Protein AF-0000000080328458 (afdb_homodimer)

Organism: NCBI:txid40318

Solvent-accessible surface area (backbone atoms only — not comparable to full-atom values): 14822 Å² total; per-residue (Å²): 139,82,80,76,76,74,73,81,78,68,68,60,61,65,57,54,71,67,54,74,74,65,55,49,47,61,60,32,66,51,54,52,65,63,56,46,46,48,28,18,49,35,30,28,50,40,51,49,49,17,38,33,41,17,56,70,67,32,45,36,57,12,14,22,42,51,31,51,62,38,49,46,52,46,49,41,53,49,33,32,72,75,67,28,47,69,52,25,31,35,21,27,52,18,22,32,36,14,21,53,7,36,33,52,18,26,51,42,29,33,60,30,30,74,78,42,57,62,67,58,16,49,48,53,13,49,50,48,20,51,51,43,24,50,50,46,48,51,49,52,55,51,48,56,53,48,56,60,58,61,74,102,140,82,80,76,76,74,71,79,78,68,68,59,62,66,54,52,70,65,54,72,70,65,54,50,46,61,60,32,67,50,54,52,66,64,57,46,46,49,28,19,49,36,30,29,48,40,50,49,48,16,37,33,40,17,56,70,66,32,45,36,57,12,14,22,43,49,31,52,62,37,50,47,51,47,49,41,51,49,33,32,73,74,66,27,46,70,53,27,31,34,21,28,52,18,22,32,36,13,22,53,6,36,32,51,19,26,51,42,29,33,63,29,31,76,77,41,56,63,68,57,16,51,47,52,13,49,52,45,20,50,51,43,23,50,51,46,49,52,49,53,55,50,48,56,53,49,57,60,57,61,75,103

InterPro domains:
  IPR021493 Protein of unknown function DUF3147 [PF11345] (36-138)

Structure (mmCIF, N/CA/C/O backbone):
data_AF-0000000080328458-model_v1
#
loop_
_entity.id
_entity.type
_entity.pdbx_description
1 polymer 'Uncharacterized protein'
#
loop_
_atom_site.group_PDB
_atom_site.id
_atom_site.type_symbol
_atom_site.label_atom_id
_atom_site.label_alt_id
_atom_site.label_comp_id
_atom_site.label_asym_id
_atom_site.label_entity_id
_atom_site.label_seq_id
_atom_site.pdbx_PDB_ins_code
_atom_site.Cartn_x
_atom_site.Cartn_y
_atom_site.Cartn_z
_atom_site.occupancy
_atom_site.B_iso_or_equiv
_atom_site.auth_seq_id
_atom_site.auth_comp_id
_atom_site.auth_asym_id
_atom_site.auth_atom_id
_atom_site.pdbx_PDB_model_num
ATOM 1 N N . MET A 1 1 ? -8.898 -48.719 -57.562 1 32.38 1 MET A N 1
ATOM 2 C CA . MET A 1 1 ? -9.539 -48.5 -56.281 1 32.38 1 MET A CA 1
ATOM 3 C C . MET A 1 1 ? -8.633 -47.656 -55.375 1 32.38 1 MET A C 1
ATOM 5 O O . MET A 1 1 ? -7.719 -48.188 -54.75 1 32.38 1 MET A O 1
ATOM 9 N N . SER A 1 2 ? -8.195 -46.438 -55.781 1 39.09 2 SER A N 1
ATOM 10 C CA . SER A 1 2 ? -7.211 -45.438 -55.344 1 39.09 2 SER A CA 1
ATOM 11 C C . SER A 1 2 ? -7.605 -44.781 -54.031 1 39.09 2 SER A C 1
ATOM 13 O O . SER A 1 2 ? -8.656 -44.125 -53.938 1 39.09 2 SER A O 1
ATOM 15 N N . ARG A 1 3 ? -7.176 -45.406 -52.906 1 39.91 3 ARG A N 1
ATOM 16 C CA . ARG A 1 3 ? -7.348 -44.969 -51.531 1 39.91 3 ARG A CA 1
ATOM 17 C C . ARG A 1 3 ? -6.789 -43.562 -51.344 1 39.91 3 ARG A C 1
ATOM 19 O O . ARG A 1 3 ? -5.594 -43.312 -51.531 1 39.91 3 ARG A O 1
ATOM 26 N N . THR A 1 4 ? -7.582 -42.469 -51.625 1 43.19 4 THR A N 1
ATOM 27 C CA . THR A 1 4 ? -7.301 -41.062 -51.406 1 43.19 4 THR A CA 1
ATOM 28 C C . THR A 1 4 ? -6.91 -40.812 -49.969 1 43.19 4 THR A C 1
ATOM 30 O O . THR A 1 4 ? -7.684 -41.094 -49.031 1 43.19 4 THR A O 1
ATOM 33 N N . ALA A 1 5 ? -5.59 -40.906 -49.656 1 50.72 5 ALA A N 1
ATOM 34 C CA . ALA A 1 5 ? -4.965 -40.594 -48.375 1 50.72 5 ALA A CA 1
ATOM 35 C C . ALA A 1 5 ? -5.395 -39.219 -47.906 1 50.72 5 ALA A C 1
ATOM 37 O O . ALA A 1 5 ? -5.262 -38.219 -48.625 1 50.72 5 ALA A O 1
ATOM 38 N N . LYS A 1 6 ? -6.449 -39.219 -47 1 50.28 6 LYS A N 1
ATOM 39 C CA . LYS A 1 6 ? -6.883 -38 -46.344 1 50.28 6 LYS A CA 1
ATOM 40 C C . LYS A 1 6 ? -5.707 -37.281 -45.719 1 50.28 6 LYS A C 1
ATOM 42 O O . LYS A 1 6 ? -4.891 -37.906 -45.031 1 50.28 6 LYS A O 1
ATOM 47 N N . PRO A 1 7 ? -5.277 -36.125 -46.25 1 46.56 7 PRO A N 1
ATOM 48 C CA . PRO A 1 7 ? -4.16 -35.375 -45.656 1 46.56 7 PRO A CA 1
ATOM 49 C C . PRO A 1 7 ? -4.309 -35.125 -44.156 1 46.56 7 PRO A C 1
ATOM 51 O O . PRO A 1 7 ? -5.43 -35.094 -43.656 1 46.56 7 PRO A O 1
ATOM 54 N N . PRO A 1 8 ? -3.293 -35.594 -43.312 1 45.59 8 PRO A N 1
ATOM 55 C CA . PRO A 1 8 ? -3.328 -35.375 -41.875 1 45.59 8 PRO A CA 1
ATOM 56 C C . PRO A 1 8 ? -3.713 -33.938 -41.531 1 45.59 8 PRO A C 1
ATOM 58 O O . PRO A 1 8 ? -3.277 -32.969 -42.188 1 45.59 8 PRO A O 1
ATOM 61 N N . GLY A 1 9 ? -5.059 -33.719 -41.281 1 40 9 GLY A N 1
ATOM 62 C CA . GLY A 1 9 ? -5.539 -32.438 -40.81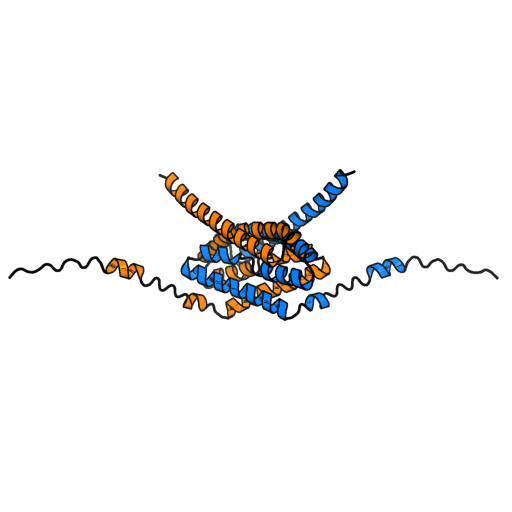2 1 40 9 GLY A CA 1
ATOM 63 C C . GLY A 1 9 ? -4.711 -31.875 -39.688 1 40 9 GLY A C 1
ATOM 64 O O . GLY A 1 9 ? -4.812 -32.344 -38.531 1 40 9 GLY A O 1
ATOM 65 N N . GLU A 1 10 ? -3.393 -31.547 -39.906 1 43.53 10 GLU A N 1
ATOM 66 C CA . GLU A 1 10 ? -2.447 -30.906 -39 1 43.53 10 GLU A CA 1
ATOM 67 C C . GLU A 1 10 ? -3.104 -29.75 -38.25 1 43.53 10 GLU A C 1
ATOM 69 O O . GLU A 1 10 ? -2.531 -29.203 -37.312 1 43.53 10 GLU A O 1
ATOM 74 N N . GLY A 1 11 ? -3.988 -29.094 -39 1 43.44 11 GLY A N 1
ATOM 75 C CA . GLY A 1 11 ? -4.113 -27.719 -38.5 1 43.44 11 GLY A CA 1
ATOM 76 C C . GLY A 1 11 ? -4.758 -27.609 -37.156 1 43.44 11 GLY A C 1
ATOM 77 O O . GLY A 1 11 ? -4.945 -26.516 -36.625 1 43.44 11 GLY A O 1
ATOM 78 N N . GLY A 1 12 ? -5.676 -28.578 -36.844 1 43.19 12 GLY A N 1
ATOM 79 C CA . GLY A 1 12 ? -6.637 -28.25 -35.812 1 43.19 12 GLY A CA 1
ATOM 80 C C . GLY A 1 12 ? -6.043 -28.266 -34.406 1 43.19 12 GLY A C 1
ATOM 81 O O . GLY A 1 12 ? -6.738 -28 -33.438 1 43.19 12 GLY A O 1
ATOM 82 N N . GLU A 1 13 ? -4.953 -29.062 -34.25 1 46.88 13 GLU A N 1
ATOM 83 C CA . GLU A 1 13 ? -4.5 -29.219 -32.875 1 46.88 13 GLU A CA 1
ATOM 84 C C . GLU A 1 13 ? -3.939 -27.906 -32.344 1 46.88 13 GLU A C 1
ATOM 86 O O . GLU A 1 13 ? -3.928 -27.703 -31.125 1 46.88 13 GLU A O 1
ATOM 91 N N . GLY A 1 14 ? -3.275 -27.156 -33.219 1 47.59 14 GLY A N 1
ATOM 92 C CA . GLY A 1 14 ? -2.682 -25.938 -32.688 1 47.59 14 GLY A CA 1
ATOM 93 C C . GLY A 1 14 ? -3.709 -24.953 -32.156 1 47.59 14 GLY A C 1
ATOM 94 O O . GLY A 1 14 ? -3.365 -24 -31.469 1 47.59 14 GLY A O 1
ATOM 95 N N . ALA A 1 15 ? -4.801 -24.766 -32.875 1 47.19 15 ALA A N 1
ATOM 96 C CA . ALA A 1 15 ? -5.891 -23.859 -32.531 1 47.19 15 ALA A CA 1
ATOM 97 C C . ALA A 1 15 ? -6.594 -24.344 -31.25 1 47.19 15 ALA A C 1
ATOM 99 O O . ALA A 1 15 ? -7.086 -23.531 -30.469 1 47.19 15 ALA A O 1
ATOM 100 N N . GLU A 1 16 ? -6.715 -25.625 -31.047 1 43.94 16 GLU A N 1
ATOM 101 C CA . GLU A 1 16 ? -7.352 -26.156 -29.828 1 43.94 16 GLU A CA 1
ATOM 102 C C . GLU A 1 16 ? -6.562 -25.781 -28.578 1 43.94 16 GLU A C 1
ATOM 104 O O . GLU A 1 16 ? -7.133 -25.609 -27.5 1 43.94 16 GLU A O 1
ATOM 109 N N . ASP A 1 17 ? -5.219 -25.938 -28.719 1 43.47 17 ASP A N 1
ATOM 110 C CA . ASP A 1 17 ? -4.484 -25.578 -27.516 1 43.47 17 ASP A CA 1
ATOM 111 C C . ASP A 1 17 ? -4.559 -24.078 -27.234 1 43.47 17 ASP A C 1
ATOM 113 O O . ASP A 1 17 ? -4.055 -23.609 -26.219 1 43.47 17 ASP A O 1
ATOM 117 N N . ALA A 1 18 ? -4.609 -23.312 -28.203 1 45.94 18 ALA A N 1
ATOM 118 C CA . ALA A 1 18 ? -4.879 -21.891 -28.031 1 45.94 18 ALA A CA 1
ATOM 119 C C . ALA A 1 18 ? -6.215 -21.656 -27.328 1 45.94 18 ALA A C 1
ATOM 121 O O . ALA A 1 18 ? -6.535 -20.531 -26.938 1 45.94 18 ALA A O 1
ATOM 122 N N . ASP A 1 19 ? -7.336 -22.422 -27.531 1 41.78 19 ASP A N 1
ATOM 123 C CA . ASP A 1 19 ? -8.672 -22.234 -26.969 1 41.78 19 ASP A CA 1
ATOM 124 C C . ASP A 1 19 ? -8.617 -22.047 -25.453 1 41.78 19 ASP A C 1
ATOM 126 O O . ASP A 1 19 ? -9.188 -21.094 -24.922 1 41.78 19 ASP A O 1
ATOM 130 N N . ARG A 1 20 ? -8.734 -23.203 -24.453 1 39.66 20 ARG A N 1
ATOM 131 C CA . ARG A 1 20 ? -9.375 -23.188 -23.141 1 39.66 20 ARG A CA 1
ATOM 132 C C . ARG A 1 20 ? -8.5 -22.5 -22.109 1 39.66 20 ARG A C 1
ATOM 134 O O . ARG A 1 20 ? -7.965 -23.141 -21.203 1 39.66 20 ARG A O 1
ATOM 141 N N . VAL A 1 21 ? -7.477 -22.062 -22.375 1 43.25 21 VAL A N 1
ATOM 142 C CA . VAL A 1 21 ? -7.145 -21.094 -21.328 1 43.25 21 VAL A CA 1
ATOM 143 C C . VAL A 1 21 ? -8.383 -20.266 -20.969 1 43.25 21 VAL A C 1
ATOM 145 O O . VAL A 1 21 ? -8.648 -19.25 -21.594 1 43.25 21 VAL A O 1
ATOM 148 N N . ARG A 1 22 ? -9.609 -20.781 -21 1 43.53 22 ARG A N 1
ATOM 149 C CA . ARG A 1 22 ? -10.766 -20.219 -20.312 1 43.53 22 ARG A CA 1
ATOM 150 C C . ARG A 1 22 ? -10.344 -19.547 -19.016 1 43.53 22 ARG A C 1
ATOM 152 O O . ARG A 1 22 ? -10.133 -20.219 -18 1 43.53 22 ARG A O 1
ATOM 159 N N . VAL A 1 23 ? -9.43 -18.672 -19.062 1 49.12 23 VAL A N 1
ATOM 160 C CA . VAL A 1 23 ? -9.203 -17.75 -17.953 1 49.12 23 VAL A CA 1
ATOM 161 C C . VAL A 1 23 ? -10.523 -17.438 -17.266 1 49.12 23 VAL A C 1
ATOM 163 O O . VAL A 1 23 ? -11.383 -16.75 -17.828 1 49.12 23 VAL A O 1
ATOM 166 N N . ASP A 1 24 ? -11.062 -18.375 -16.547 1 49.44 24 ASP A N 1
ATOM 167 C CA . ASP A 1 24 ? -12.312 -18.172 -15.836 1 49.44 24 ASP A CA 1
ATOM 168 C C . ASP A 1 24 ? -12.266 -16.891 -14.992 1 49.44 24 ASP A C 1
ATOM 170 O O . ASP A 1 24 ? -12.031 -16.953 -13.781 1 49.44 24 ASP A O 1
ATOM 174 N N . TRP A 1 25 ? -11.906 -15.734 -15.656 1 54.88 25 TRP A N 1
ATOM 175 C CA . TRP A 1 25 ? -12.047 -14.461 -14.969 1 54.88 25 TRP A CA 1
ATOM 176 C C . TRP A 1 25 ? -13.289 -14.453 -14.078 1 54.88 25 TRP A C 1
ATOM 178 O O . TRP A 1 25 ? -13.344 -13.727 -13.086 1 54.88 25 TRP A O 1
ATOM 188 N N . ARG A 1 26 ? -14.172 -15.273 -14.523 1 53.69 26 ARG A N 1
ATOM 189 C CA . ARG A 1 26 ? -15.359 -15.414 -13.68 1 53.69 26 ARG A CA 1
ATOM 190 C C . ARG A 1 26 ? -15.008 -16.031 -12.336 1 53.69 26 ARG A C 1
ATOM 192 O O . ARG A 1 26 ? -15.523 -15.609 -11.297 1 53.69 26 ARG A O 1
ATOM 199 N N . ALA A 1 27 ? -14.219 -17.047 -12.539 1 56.31 27 ALA A N 1
ATOM 200 C CA . ALA A 1 27 ? -13.781 -17.672 -11.289 1 56.31 27 ALA A CA 1
ATOM 201 C C . ALA A 1 27 ? -12.977 -16.688 -10.445 1 56.31 27 ALA A C 1
ATOM 203 O O . ALA A 1 27 ? -13.125 -16.641 -9.219 1 56.31 27 ALA A O 1
ATOM 204 N N . ALA A 1 28 ? -12.195 -15.914 -11.18 1 56.69 28 ALA A N 1
ATOM 205 C CA . ALA A 1 28 ? -11.414 -14.891 -10.484 1 56.69 28 ALA A CA 1
ATOM 206 C C . ALA A 1 28 ? -12.32 -13.828 -9.875 1 56.69 28 ALA A C 1
ATOM 208 O O . ALA A 1 28 ? -12.07 -13.352 -8.766 1 56.69 28 ALA A O 1
ATOM 209 N N . ALA A 1 29 ? -13.32 -13.508 -10.617 1 56.97 29 ALA A N 1
ATOM 210 C CA . ALA A 1 29 ? -14.336 -12.578 -10.125 1 56.97 29 ALA A CA 1
ATOM 211 C C . ALA A 1 29 ? -15.211 -13.227 -9.062 1 56.97 29 ALA A C 1
A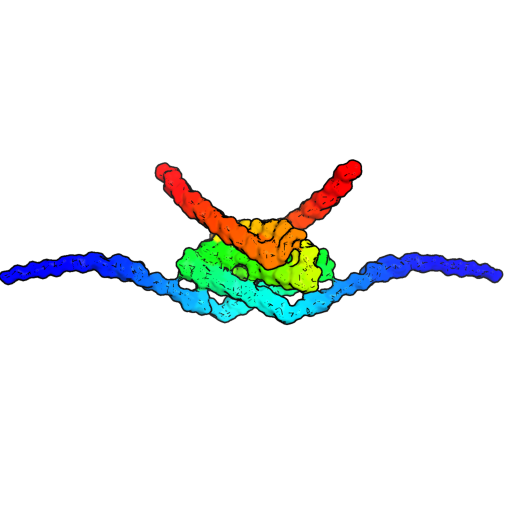TOM 213 O O . ALA A 1 29 ? -15.984 -12.547 -8.383 1 56.97 29 ALA A O 1
ATOM 214 N N . ARG A 1 30 ? -15.047 -14.5 -8.961 1 56.25 30 ARG A N 1
ATOM 215 C CA . ARG A 1 30 ? -15.805 -15.188 -7.922 1 56.25 30 ARG A CA 1
ATOM 216 C C . ARG A 1 30 ? -15.047 -15.164 -6.598 1 56.25 30 ARG A C 1
ATOM 218 O O . ARG A 1 30 ? -15.062 -16.156 -5.855 1 56.25 30 ARG A O 1
ATOM 225 N N . THR A 1 31 ? -14.156 -14.297 -6.527 1 57.97 31 THR A N 1
ATOM 226 C CA . THR A 1 31 ? -13.625 -14.148 -5.176 1 57.97 31 THR A CA 1
ATOM 227 C C . THR A 1 31 ? -14.75 -14.18 -4.148 1 57.97 31 THR A C 1
ATOM 229 O O . THR A 1 31 ? -15.695 -13.391 -4.227 1 57.97 31 THR A O 1
ATOM 232 N N . PRO A 1 32 ? -14.609 -15.258 -3.326 1 62.03 32 PRO A N 1
ATOM 233 C CA . PRO A 1 32 ? -15.688 -15.289 -2.342 1 62.03 32 PRO A CA 1
ATOM 234 C C . PRO A 1 32 ? -15.898 -13.945 -1.644 1 62.03 32 PRO A C 1
ATOM 236 O O . PRO A 1 32 ? -14.938 -13.211 -1.419 1 62.03 32 PRO A O 1
ATOM 239 N N . ARG A 1 33 ? -17.062 -13.516 -1.609 1 64.06 33 ARG A N 1
ATOM 240 C CA . ARG A 1 33 ? -17.5 -12.297 -0.95 1 64.06 33 ARG A CA 1
ATOM 241 C C . ARG A 1 33 ? -16.75 -12.078 0.365 1 64.06 33 ARG A C 1
ATOM 243 O O . ARG A 1 33 ? -16.438 -10.945 0.724 1 64.06 33 ARG A O 1
ATOM 250 N N . ARG A 1 34 ? -16.422 -13.18 0.922 1 66.69 34 ARG A N 1
ATOM 251 C CA . ARG A 1 34 ? -15.742 -13.086 2.211 1 66.69 34 ARG A CA 1
ATOM 252 C C . ARG A 1 34 ? -14.344 -12.5 2.051 1 66.69 34 ARG A C 1
ATOM 254 O O . ARG A 1 34 ? -13.898 -11.711 2.889 1 66.69 34 ARG A O 1
ATOM 261 N N . ASP A 1 35 ? -13.75 -12.844 0.981 1 69.19 35 ASP A N 1
ATOM 262 C CA . ASP A 1 35 ? -12.398 -12.344 0.742 1 69.19 35 ASP A CA 1
ATOM 263 C C . ASP A 1 35 ? -12.414 -10.844 0.461 1 69.19 35 ASP A C 1
ATOM 265 O O . ASP A 1 35 ? -11.562 -10.102 0.963 1 69.19 35 ASP A O 1
ATOM 269 N N . LEU A 1 36 ? -13.43 -10.523 -0.305 1 65.5 36 LEU A N 1
ATOM 270 C CA . LEU A 1 36 ? -13.586 -9.102 -0.619 1 65.5 36 LEU A CA 1
ATOM 271 C C . LEU A 1 36 ? -13.891 -8.297 0.64 1 65.5 36 LEU A C 1
ATOM 273 O O . LEU A 1 36 ? -13.367 -7.199 0.822 1 65.5 36 LEU A O 1
ATOM 277 N N . LEU A 1 37 ? -14.641 -8.922 1.474 1 69.25 37 LEU A N 1
ATOM 278 C CA . LEU A 1 37 ? -15.023 -8.25 2.709 1 69.25 37 LEU A CA 1
ATOM 279 C C . LEU A 1 37 ? -13.82 -8.094 3.637 1 69.25 37 LEU A C 1
ATOM 281 O O . LEU A 1 37 ? -13.664 -7.055 4.281 1 69.25 37 LEU A O 1
ATOM 285 N N . LEU A 1 38 ? -13.07 -9.078 3.635 1 69.75 38 LEU A N 1
ATOM 286 C CA . LEU A 1 38 ? -11.891 -9.023 4.496 1 69.75 38 LEU A CA 1
ATOM 287 C C . LEU A 1 38 ? -10.898 -7.977 4 1 69.75 38 LEU A C 1
ATOM 289 O O . LEU A 1 38 ? -10.359 -7.199 4.793 1 69.75 38 LEU A O 1
ATOM 293 N N . ARG A 1 39 ? -10.773 -7.945 2.764 1 65.06 39 ARG A N 1
ATOM 294 C CA . ARG A 1 39 ? -9.891 -6.949 2.17 1 65.06 39 ARG A CA 1
ATOM 295 C C . ARG A 1 39 ? -10.414 -5.539 2.4 1 65.06 39 ARG A C 1
ATOM 297 O O . ARG A 1 39 ? -9.648 -4.625 2.713 1 65.06 39 ARG A O 1
ATOM 304 N N . PHE A 1 40 ? -11.734 -5.461 2.367 1 67.94 40 PHE A N 1
ATOM 305 C CA . PHE A 1 40 ? -12.398 -4.188 2.607 1 67.94 40 PHE A CA 1
ATOM 306 C C . PHE A 1 40 ? -12.25 -3.766 4.062 1 67.94 40 PHE A C 1
ATOM 308 O O . PHE A 1 40 ? -11.93 -2.611 4.352 1 67.94 40 PHE A O 1
ATOM 315 N N . ALA A 1 41 ? -12.414 -4.688 4.844 1 71.94 41 ALA A N 1
ATOM 316 C CA . ALA A 1 41 ? -12.336 -4.402 6.273 1 71.94 41 ALA A CA 1
ATOM 317 C C . ALA A 1 41 ? -10.922 -4.004 6.684 1 71.94 41 ALA A C 1
ATOM 319 O O . ALA A 1 41 ? -10.734 -3.072 7.465 1 71.94 41 ALA A O 1
ATOM 320 N N . PHE A 1 42 ? -9.992 -4.652 6.031 1 71.06 42 PHE A N 1
ATOM 321 C CA . PHE A 1 42 ? -8.602 -4.348 6.348 1 71.06 42 PHE A CA 1
ATOM 322 C C . PHE A 1 42 ? -8.219 -2.969 5.824 1 71.06 42 PHE A C 1
ATOM 324 O O . PHE A 1 42 ? -7.625 -2.166 6.551 1 71.06 42 PHE A O 1
ATOM 331 N N . GLY A 1 43 ? -8.617 -2.656 4.559 1 66.12 43 GLY A N 1
ATOM 332 C CA . GLY A 1 43 ? -8.344 -1.347 3.99 1 66.12 43 GLY A CA 1
ATOM 333 C C . GLY A 1 43 ? -9.008 -0.215 4.746 1 66.12 43 GLY A C 1
ATOM 334 O O . GLY A 1 43 ? -8.367 0.788 5.066 1 66.12 43 GLY A O 1
ATOM 335 N N . ALA A 1 44 ? -10.273 -0.41 5.062 1 71 44 ALA A N 1
ATOM 336 C CA . ALA A 1 44 ? -11.031 0.583 5.816 1 71 44 ALA A CA 1
ATOM 337 C C . ALA A 1 44 ? -10.469 0.745 7.227 1 71 44 ALA A C 1
ATOM 339 O O . ALA A 1 44 ? -10.375 1.862 7.742 1 71 44 ALA A O 1
ATOM 340 N N . GLY A 1 45 ? -10.195 -0.376 7.836 1 76.25 45 GLY A N 1
ATOM 341 C CA . GLY A 1 45 ? -9.648 -0.343 9.18 1 76.25 45 GLY A CA 1
ATOM 342 C C . GLY A 1 45 ? -8.336 0.412 9.273 1 76.25 45 GLY A C 1
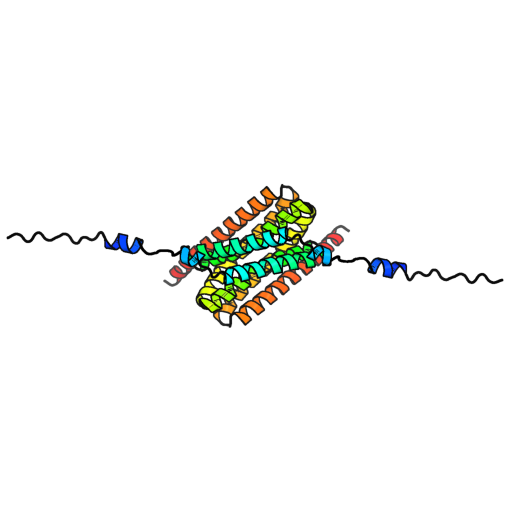ATOM 343 O O . GLY A 1 45 ? -8.148 1.242 10.164 1 76.25 45 GLY A O 1
ATOM 344 N N . VAL A 1 46 ? -7.523 0.174 8.328 1 77.38 46 VAL A N 1
ATOM 345 C CA . VAL A 1 46 ? -6.219 0.827 8.344 1 77.38 46 VAL A CA 1
ATOM 346 C C . VAL A 1 46 ? -6.379 2.312 8.031 1 77.38 46 VAL A C 1
ATOM 348 O O . VAL A 1 46 ? -5.684 3.154 8.602 1 77.38 46 VAL A O 1
ATOM 351 N N . SER A 1 47 ? -7.254 2.701 7.109 1 77.19 47 SER A N 1
ATOM 352 C CA . SER A 1 47 ? -7.523 4.105 6.812 1 77.19 47 SER A CA 1
ATOM 353 C C . SER A 1 47 ? -8.031 4.844 8.047 1 77.19 47 SER A C 1
ATOM 355 O O . SER A 1 47 ? -7.629 5.977 8.305 1 77.19 47 SER A O 1
ATOM 357 N N . LEU A 1 48 ? -8.938 4.164 8.75 1 78 48 LEU A N 1
ATOM 358 C CA . LEU A 1 48 ? -9.445 4.754 9.984 1 78 48 LEU A CA 1
ATOM 359 C C . LEU A 1 48 ? -8.328 4.898 11.016 1 78 48 LEU A C 1
ATOM 361 O O . LEU A 1 48 ? -8.25 5.91 11.711 1 78 48 LEU A O 1
ATOM 365 N N . LEU A 1 49 ? -7.578 3.9 11.102 1 81.62 49 LEU A N 1
ATOM 366 C CA . LEU A 1 49 ? -6.43 3.961 12 1 81.62 49 LEU A CA 1
ATOM 367 C C . LEU A 1 49 ? -5.496 5.105 11.609 1 81.62 49 LEU A C 1
ATOM 369 O O . LEU A 1 49 ? -5.031 5.848 12.477 1 81.62 49 LEU A O 1
ATOM 373 N N . ALA A 1 50 ? -5.234 5.262 10.367 1 85.75 50 ALA A N 1
ATOM 374 C CA . ALA A 1 50 ? -4.383 6.348 9.883 1 85.75 50 ALA A CA 1
ATOM 375 C C . ALA A 1 50 ? -4.988 7.707 10.227 1 85.75 50 ALA A C 1
ATOM 377 O O . ALA A 1 50 ? -4.266 8.633 10.602 1 85.75 50 ALA A O 1
ATOM 378 N N . ALA A 1 51 ? -6.289 7.766 10.125 1 80.69 51 ALA A N 1
ATOM 379 C CA . ALA A 1 51 ? -6.973 9.016 10.445 1 80.69 51 ALA A CA 1
ATOM 380 C C . ALA A 1 51 ? -6.836 9.344 11.93 1 80.69 51 ALA A C 1
ATOM 382 O O . ALA A 1 51 ? -6.57 10.492 12.289 1 80.69 51 ALA A O 1
ATOM 383 N N . VAL A 1 52 ? -7.062 8.375 12.734 1 82.06 52 VAL A N 1
ATOM 384 C CA . VAL A 1 52 ? -6.965 8.562 14.18 1 82.06 52 VAL A CA 1
ATOM 385 C C . VAL A 1 52 ? -5.531 8.938 14.555 1 82.06 52 VAL A C 1
ATOM 387 O O . VAL A 1 52 ? -5.309 9.859 15.344 1 82.06 52 VAL A O 1
ATOM 390 N N . VAL A 1 53 ? -4.609 8.258 13.992 1 86 53 VAL A N 1
ATOM 391 C CA . VAL A 1 53 ? -3.199 8.523 14.258 1 86 53 VAL A CA 1
ATOM 392 C C . VAL A 1 53 ? -2.84 9.93 13.773 1 86 53 VAL A C 1
ATOM 394 O O . VAL A 1 53 ? -2.09 10.648 14.438 1 86 53 VAL A O 1
ATOM 397 N N . SER A 1 54 ? -3.363 10.273 12.672 1 87.5 54 SER A N 1
ATOM 398 C CA . SER A 1 54 ? -3.141 11.609 12.133 1 87.5 54 SER A CA 1
ATOM 399 C C . SER A 1 54 ? -3.666 12.68 13.086 1 87.5 54 SER A C 1
ATOM 401 O O . SER A 1 54 ? -3.037 13.727 13.258 1 87.5 54 SER A O 1
ATOM 403 N N . ALA A 1 55 ? -4.805 12.422 13.727 1 84.88 55 ALA A N 1
ATOM 404 C CA . ALA A 1 55 ? -5.406 13.375 14.656 1 84.88 55 ALA A CA 1
ATOM 405 C C . ALA A 1 55 ? -4.594 13.477 15.938 1 84.88 55 ALA A C 1
ATOM 407 O O . ALA A 1 55 ? -4.52 14.547 16.547 1 84.88 55 ALA A O 1
ATOM 408 N N . LEU A 1 56 ? -3.984 12.406 16.281 1 82.88 56 LEU A N 1
ATOM 409 C CA . LEU A 1 56 ? -3.283 12.359 17.562 1 82.88 56 LEU A CA 1
ATOM 410 C C . LEU A 1 56 ? -1.836 12.812 17.406 1 82.88 56 LEU A C 1
ATOM 412 O O . LEU A 1 56 ? -1.29 13.484 18.281 1 82.88 56 LEU A O 1
ATOM 416 N N . PHE A 1 57 ? -1.202 12.492 16.25 1 88.12 57 PHE A N 1
ATOM 417 C CA . PHE A 1 57 ? 0.238 12.68 16.141 1 88.12 57 PHE A CA 1
ATOM 418 C C . PHE A 1 57 ? 0.57 13.57 14.945 1 88.12 57 PHE A C 1
ATOM 420 O O . PHE A 1 57 ? 1.737 13.891 14.703 1 88.12 57 PHE A O 1
ATOM 427 N N . GLY A 1 58 ? -0.497 13.961 14.156 1 87.44 58 GLY A N 1
ATOM 428 C CA . GLY A 1 58 ? -0.283 14.852 13.023 1 87.44 58 GLY A CA 1
ATOM 429 C C . GLY A 1 58 ? -0.357 14.141 11.688 1 87.44 58 GLY A C 1
ATOM 430 O O . GLY A 1 58 ? -0.288 12.914 11.625 1 87.44 58 GLY A O 1
ATOM 431 N N . PRO A 1 59 ? -0.476 14.93 10.695 1 87.31 59 PRO A N 1
ATOM 432 C CA . PRO A 1 59 ? -0.685 14.391 9.344 1 87.31 59 PRO A CA 1
ATOM 433 C C . PRO A 1 59 ? 0.506 13.578 8.844 1 87.31 59 PRO A C 1
ATOM 435 O O . PRO A 1 59 ? 0.327 12.594 8.117 1 87.31 59 PRO A O 1
ATOM 438 N N . PHE A 1 60 ? 1.637 13.961 9.227 1 89 60 PHE A N 1
ATOM 439 C CA . PHE A 1 60 ? 2.826 13.227 8.805 1 89 60 PHE A CA 1
ATOM 440 C C . PHE A 1 60 ? 2.791 11.797 9.32 1 89 60 PHE A C 1
ATOM 442 O O . PHE A 1 60 ? 3.012 10.852 8.562 1 89 60 PHE A O 1
ATOM 449 N N . VAL A 1 61 ? 2.5 11.609 10.57 1 89.94 61 VAL A N 1
ATOM 450 C CA . VAL A 1 61 ? 2.461 10.281 11.18 1 89.94 61 VAL A CA 1
ATOM 451 C C . VAL A 1 61 ? 1.301 9.477 10.594 1 89.94 61 VAL A C 1
ATOM 453 O O . VAL A 1 61 ? 1.431 8.273 10.344 1 89.94 61 VAL A O 1
ATOM 456 N N . GLY A 1 62 ? 0.197 10.086 10.391 1 91.31 62 GLY A N 1
ATOM 457 C CA . GLY A 1 62 ? -0.91 9.43 9.703 1 91.31 62 GLY A CA 1
ATOM 458 C C . GLY A 1 62 ? -0.543 8.922 8.328 1 91.31 62 GLY A C 1
ATOM 459 O O . GLY A 1 62 ? -0.932 7.812 7.949 1 91.31 62 GLY A O 1
ATOM 460 N N . GLY A 1 63 ? 0.222 9.711 7.578 1 91.94 63 GLY A N 1
ATOM 461 C CA . GLY A 1 63 ? 0.673 9.336 6.246 1 91.94 63 GLY A CA 1
ATOM 462 C C . GLY A 1 63 ? 1.521 8.078 6.234 1 91.94 63 GLY A C 1
ATOM 463 O O . GLY A 1 63 ? 1.446 7.285 5.293 1 91.94 63 GLY A O 1
ATOM 464 N N . VAL A 1 64 ? 2.262 7.891 7.25 1 93.69 64 VAL A N 1
ATOM 465 C CA . VAL A 1 64 ? 3.074 6.684 7.367 1 93.69 64 VAL A CA 1
ATOM 466 C C . VAL A 1 64 ? 2.17 5.453 7.383 1 93.69 64 VAL A C 1
ATOM 468 O O . VAL A 1 64 ? 2.447 4.465 6.699 1 93.69 64 VAL A O 1
ATOM 471 N N . PHE A 1 65 ? 1.101 5.539 8.172 1 91.94 65 PHE A N 1
ATOM 472 C CA . PHE A 1 65 ? 0.206 4.402 8.359 1 91.94 65 PHE A CA 1
ATOM 473 C C . PHE A 1 65 ? -0.639 4.168 7.113 1 91.94 65 PHE A C 1
ATOM 475 O O . PHE A 1 65 ? -1.19 3.08 6.926 1 91.94 65 PHE A O 1
ATOM 482 N N . LEU A 1 66 ? -0.744 5.156 6.254 1 89.31 66 LEU A N 1
ATOM 483 C CA . LEU A 1 66 ? -1.453 4.98 4.992 1 89.31 66 LEU A CA 1
ATOM 484 C C . LEU A 1 66 ? -0.748 3.957 4.109 1 89.31 66 LEU A C 1
ATOM 486 O O . LEU A 1 66 ? -1.359 3.385 3.203 1 89.31 66 LEU A O 1
ATOM 490 N N . ALA A 1 67 ? 0.485 3.781 4.383 1 92.69 67 ALA A N 1
ATOM 491 C CA . ALA A 1 67 ? 1.269 2.807 3.627 1 92.69 67 ALA A CA 1
ATOM 492 C C . ALA A 1 67 ? 1.387 1.489 4.391 1 92.69 67 ALA A C 1
ATOM 494 O O . ALA A 1 67 ? 2.268 0.675 4.102 1 92.69 67 ALA A O 1
ATOM 495 N N . PHE A 1 68 ? 0.561 1.24 5.406 1 92.06 68 PHE A N 1
ATOM 496 C CA . PHE A 1 68 ? 0.498 -0.034 6.109 1 92.06 68 PHE A CA 1
ATOM 497 C C . PHE A 1 68 ? 0.073 -1.153 5.168 1 92.06 68 PHE A C 1
ATOM 499 O O . PHE A 1 68 ? -0.81 -0.964 4.328 1 92.06 68 PHE A O 1
ATOM 506 N N . PRO A 1 69 ? 0.68 -2.299 5.238 1 92.31 69 PRO A N 1
ATOM 507 C CA . PRO A 1 69 ? 0.423 -3.369 4.273 1 92.31 69 PRO A CA 1
ATOM 508 C C . PRO A 1 69 ? -0.873 -4.125 4.559 1 92.31 69 PRO A C 1
ATOM 510 O O . PRO A 1 69 ? -0.889 -5.355 4.547 1 92.31 69 PRO A O 1
ATOM 513 N N . ALA A 1 70 ? -1.986 -3.49 4.613 1 87.06 70 ALA A N 1
ATOM 514 C CA . ALA A 1 70 ? -3.254 -4.117 4.98 1 87.06 70 ALA A CA 1
ATOM 515 C C . ALA A 1 70 ? -3.74 -5.062 3.887 1 87.06 70 ALA A C 1
ATOM 517 O O . ALA A 1 70 ? -4.059 -6.223 4.152 1 87.06 70 ALA A O 1
ATOM 518 N N . ILE A 1 71 ? -3.736 -4.59 2.688 1 84.06 71 ILE A N 1
ATOM 519 C CA . ILE A 1 71 ? -4.227 -5.375 1.56 1 84.06 71 ILE A CA 1
ATOM 520 C C . ILE A 1 71 ? -3.293 -6.562 1.315 1 84.06 71 ILE A C 1
ATOM 522 O O . ILE A 1 71 ? -3.752 -7.68 1.069 1 84.06 71 ILE A O 1
ATOM 526 N N . LEU A 1 72 ? -2.016 -6.352 1.388 1 89.94 72 LEU A N 1
ATOM 527 C CA . LEU A 1 72 ? -1.037 -7.418 1.212 1 89.94 72 LEU A CA 1
ATOM 528 C C . LEU A 1 72 ? -1.189 -8.477 2.295 1 89.94 72 LEU A C 1
ATOM 530 O O . LEU A 1 72 ? -1.154 -9.68 2.006 1 89.94 72 LEU A O 1
ATOM 534 N N . LEU A 1 73 ? -1.381 -8.008 3.543 1 89.62 73 LEU A N 1
ATOM 535 C CA . LEU A 1 73 ? -1.552 -8.93 4.66 1 89.62 73 LEU A CA 1
ATOM 536 C C . LEU A 1 73 ? -2.775 -9.812 4.449 1 89.62 73 LEU A C 1
ATOM 538 O O . LEU A 1 73 ? -2.693 -11.039 4.59 1 89.62 73 LEU A O 1
ATOM 542 N N . ALA A 1 74 ? -3.877 -9.211 4.125 1 85.12 74 ALA A N 1
ATOM 543 C CA . ALA A 1 74 ? -5.117 -9.953 3.916 1 85.12 74 ALA A CA 1
ATOM 544 C C . ALA A 1 74 ? -4.984 -10.93 2.75 1 85.12 74 ALA A C 1
ATOM 546 O O . ALA A 1 74 ? -5.371 -12.094 2.861 1 85.12 74 ALA A O 1
ATOM 547 N N . SER A 1 75 ? -4.398 -10.492 1.663 1 87.56 75 SER A N 1
ATOM 548 C CA . SER A 1 75 ? -4.316 -11.297 0.45 1 87.56 75 SER A CA 1
ATOM 549 C C . SER A 1 75 ? -3.352 -12.469 0.628 1 87.56 75 SER A C 1
ATOM 551 O O . SER A 1 75 ? -3.668 -13.602 0.263 1 87.56 75 SER A O 1
ATOM 553 N N . LEU A 1 76 ? -2.223 -12.18 1.198 1 90.38 76 LEU A N 1
ATOM 554 C CA . LEU A 1 76 ? -1.231 -13.242 1.353 1 90.38 76 LEU A CA 1
ATOM 555 C C . LEU A 1 76 ? -1.706 -14.289 2.355 1 90.38 76 LEU A C 1
ATOM 557 O O . LEU A 1 76 ? -1.412 -15.477 2.205 1 90.38 76 LEU A O 1
ATOM 561 N N . THR A 1 77 ? -2.424 -13.812 3.408 1 88 77 THR A N 1
ATOM 562 C CA . THR A 1 77 ? -2.994 -14.758 4.363 1 88 77 THR A CA 1
ATOM 563 C C . THR A 1 77 ? -4.027 -15.656 3.684 1 88 77 THR A C 1
ATOM 565 O O . THR A 1 77 ? -4.008 -16.875 3.855 1 88 77 THR A O 1
ATOM 568 N N . LEU A 1 78 ? -4.895 -15.055 2.922 1 83.75 78 LEU A N 1
ATOM 569 C CA . LEU A 1 78 ? -5.941 -15.797 2.227 1 83.75 78 LEU A CA 1
ATOM 570 C C . LEU A 1 78 ? -5.34 -16.75 1.197 1 83.75 78 LEU A C 1
ATOM 572 O O . LEU A 1 78 ? -5.762 -17.906 1.093 1 83.75 78 LEU A O 1
ATOM 576 N N . VAL A 1 79 ? -4.418 -16.328 0.47 1 86.06 79 VAL A N 1
ATOM 577 C CA . VAL A 1 79 ? -3.785 -17.125 -0.569 1 86.06 79 VAL A CA 1
ATOM 578 C C . VAL A 1 79 ? -3.01 -18.281 0.068 1 86.06 79 VAL A C 1
ATOM 580 O O . VAL A 1 79 ? -3.055 -19.406 -0.421 1 86.06 79 VAL A O 1
ATOM 583 N N . ALA A 1 80 ? -2.266 -17.953 1.125 1 89.94 80 ALA A N 1
ATOM 584 C CA . ALA A 1 80 ? -1.521 -19 1.818 1 89.94 80 ALA A CA 1
ATOM 585 C C . ALA A 1 80 ? -2.455 -20.094 2.336 1 89.94 80 ALA A C 1
ATOM 587 O O . ALA A 1 80 ? -2.127 -21.281 2.281 1 89.94 80 ALA A O 1
ATOM 588 N N . GLU A 1 81 ? -3.617 -19.719 2.814 1 86.19 81 GLU A N 1
ATOM 589 C CA . GLU A 1 81 ? -4.57 -20.672 3.385 1 86.19 81 GLU A CA 1
ATOM 590 C C . GLU A 1 81 ? -5.324 -21.406 2.289 1 86.19 81 GLU A C 1
ATOM 592 O O . GLU A 1 81 ? -5.586 -22.609 2.416 1 86.19 81 GLU A O 1
ATOM 597 N N . GLU A 1 82 ? -5.625 -20.766 1.275 1 84.44 82 GLU A N 1
ATOM 598 C CA . GLU A 1 82 ? -6.531 -21.344 0.289 1 84.44 82 GLU A CA 1
ATOM 599 C C . GLU A 1 82 ? -5.766 -21.969 -0.869 1 84.44 82 GLU A C 1
ATOM 601 O O . GLU A 1 82 ? -6.211 -22.953 -1.452 1 84.44 82 GLU A O 1
ATOM 606 N N . GLU A 1 83 ? -4.645 -21.422 -1.225 1 87.25 83 GLU A N 1
ATOM 607 C CA . GLU A 1 83 ? -3.955 -21.844 -2.439 1 87.25 83 GLU A CA 1
ATOM 608 C C . GLU A 1 83 ? -2.57 -22.391 -2.121 1 87.25 83 GLU A C 1
ATOM 610 O O . GLU A 1 83 ? -1.925 -23 -2.982 1 87.25 83 GLU A O 1
ATOM 615 N N . GLY A 1 84 ? -2.127 -22.141 -0.978 1 89.31 84 GLY A N 1
ATOM 616 C CA . GLY A 1 84 ? -0.849 -22.703 -0.574 1 89.31 84 GLY A CA 1
ATOM 617 C C . GLY A 1 84 ? 0.267 -21.688 -0.52 1 89.31 84 GLY A C 1
ATOM 618 O O . GLY A 1 84 ? 0.106 -20.562 -0.997 1 89.31 84 GLY A O 1
ATOM 619 N N . LEU A 1 85 ? 1.381 -22.109 0.01 1 90.62 85 LEU A N 1
ATOM 620 C CA . LEU A 1 85 ? 2.5 -21.203 0.276 1 90.62 85 LEU A CA 1
ATOM 621 C C . LEU A 1 85 ? 3.234 -20.859 -1.015 1 90.62 85 LEU A C 1
ATOM 623 O O . LEU A 1 85 ? 3.758 -19.75 -1.154 1 90.62 85 LEU A O 1
ATOM 627 N N . THR A 1 86 ? 3.244 -21.797 -1.927 1 90.56 86 THR A N 1
ATOM 628 C CA . THR A 1 86 ? 3.941 -21.547 -3.182 1 90.56 86 THR A CA 1
ATOM 629 C C . THR A 1 86 ? 3.303 -20.375 -3.928 1 90.56 86 THR A C 1
ATOM 631 O O . THR A 1 86 ? 4.004 -19.469 -4.398 1 90.56 86 THR A O 1
ATOM 634 N N . ARG A 1 87 ? 2.018 -20.406 -4.008 1 91.25 87 ARG A N 1
ATOM 635 C CA . ARG A 1 87 ? 1.303 -19.312 -4.656 1 91.25 87 ARG A CA 1
ATOM 636 C C . ARG A 1 87 ? 1.479 -18 -3.889 1 91.25 87 ARG A C 1
ATOM 638 O O . ARG A 1 87 ? 1.622 -16.938 -4.488 1 91.25 87 ARG A O 1
ATOM 645 N N . ALA A 1 88 ? 1.471 -18.047 -2.58 1 93.88 88 ALA A N 1
ATOM 646 C CA . ALA A 1 88 ? 1.659 -16.859 -1.743 1 93.88 88 ALA A CA 1
ATOM 647 C C . ALA A 1 88 ? 3.035 -16.25 -1.968 1 93.88 88 ALA A C 1
ATOM 649 O O . ALA A 1 88 ? 3.18 -15.016 -1.979 1 93.88 88 ALA A O 1
ATOM 650 N N . VAL A 1 89 ? 3.998 -17.109 -2.166 1 94.19 89 VAL A N 1
ATOM 651 C CA . VAL A 1 89 ? 5.352 -16.625 -2.412 1 94.19 89 VAL A CA 1
ATOM 652 C C . VAL A 1 89 ? 5.402 -15.891 -3.748 1 94.19 89 VAL A C 1
ATOM 654 O O . VAL A 1 89 ? 6.02 -14.828 -3.855 1 94.19 89 VAL A O 1
ATOM 657 N N . ASP A 1 90 ? 4.766 -16.422 -4.691 1 92.62 90 ASP A N 1
ATOM 658 C CA . ASP A 1 90 ? 4.73 -15.766 -5.996 1 92.62 90 ASP A CA 1
ATOM 659 C C . ASP A 1 90 ? 4.039 -14.406 -5.91 1 92.62 90 ASP A C 1
ATOM 661 O O . ASP A 1 90 ? 4.5 -13.43 -6.512 1 92.62 90 ASP A O 1
ATOM 665 N N . ASP A 1 91 ? 2.928 -14.352 -5.199 1 92.44 91 ASP A N 1
ATOM 666 C CA . ASP A 1 91 ? 2.248 -13.078 -4.957 1 92.44 91 ASP A CA 1
ATOM 667 C C . ASP A 1 91 ? 3.176 -12.086 -4.266 1 92.44 91 ASP A C 1
ATOM 669 O O . ASP A 1 91 ? 3.213 -10.906 -4.625 1 92.44 91 ASP A O 1
ATOM 673 N N . ALA A 1 92 ? 3.85 -12.578 -3.262 1 95.25 92 ALA A N 1
ATOM 674 C CA . ALA A 1 92 ? 4.754 -11.727 -2.492 1 95.25 92 ALA A CA 1
ATOM 675 C C . ALA A 1 92 ? 5.887 -11.195 -3.367 1 95.25 92 ALA A C 1
ATOM 677 O O . ALA A 1 92 ? 6.301 -10.047 -3.227 1 95.25 92 ALA A O 1
ATOM 678 N N . ARG A 1 93 ? 6.387 -12.016 -4.207 1 94.19 93 ARG A N 1
ATOM 679 C CA . ARG A 1 93 ? 7.441 -11.594 -5.121 1 94.19 93 ARG A CA 1
ATOM 680 C C . ARG A 1 93 ? 6.957 -10.477 -6.035 1 94.19 93 ARG A C 1
ATOM 682 O O . ARG A 1 93 ? 7.676 -9.5 -6.258 1 94.19 93 ARG A O 1
ATOM 689 N N . GLY A 1 94 ? 5.785 -10.633 -6.543 1 94.56 94 GLY A N 1
ATOM 690 C CA . GLY A 1 94 ? 5.199 -9.555 -7.32 1 94.56 94 GLY A CA 1
ATOM 691 C C . GLY A 1 94 ? 5.008 -8.281 -6.523 1 94.56 94 GLY A C 1
ATOM 692 O O . GLY A 1 94 ? 5.223 -7.184 -7.039 1 94.56 94 GLY A O 1
ATOM 693 N N . ALA A 1 95 ? 4.598 -8.461 -5.285 1 95.62 95 ALA A N 1
ATOM 694 C CA . ALA A 1 95 ? 4.363 -7.316 -4.406 1 95.62 95 ALA A CA 1
ATOM 695 C C . ALA A 1 95 ? 5.641 -6.504 -4.215 1 95.62 95 ALA A C 1
ATOM 697 O O . ALA A 1 95 ? 5.59 -5.281 -4.059 1 95.62 95 ALA A O 1
ATOM 698 N N . VAL A 1 96 ? 6.82 -7.09 -4.246 1 96 96 VAL A N 1
ATOM 699 C CA . VAL A 1 96 ? 8.086 -6.371 -4.105 1 96 96 VAL A CA 1
ATOM 700 C C . VAL A 1 96 ? 8.219 -5.332 -5.215 1 96 96 VAL A C 1
ATOM 702 O O . VAL A 1 96 ? 8.539 -4.172 -4.953 1 96 96 VAL A O 1
ATOM 705 N N . LEU A 1 97 ? 7.926 -5.738 -6.395 1 95.19 97 LEU A N 1
ATOM 706 C CA . LEU A 1 97 ? 8.008 -4.816 -7.52 1 95.19 97 LEU A CA 1
ATOM 707 C C . LEU A 1 97 ? 6.98 -3.697 -7.379 1 95.19 97 LEU A C 1
ATOM 709 O O . LEU A 1 97 ? 7.293 -2.527 -7.613 1 95.19 97 LEU A O 1
ATOM 713 N N . GLY A 1 98 ? 5.781 -4.109 -6.996 1 96.38 98 GLY A N 1
ATOM 714 C CA . GLY A 1 98 ? 4.738 -3.119 -6.797 1 96.38 98 GLY A CA 1
ATOM 715 C C . GLY A 1 98 ? 5.066 -2.117 -5.707 1 96.38 98 GLY A C 1
ATOM 716 O O . GLY A 1 98 ? 4.738 -0.934 -5.824 1 96.38 98 GLY A O 1
ATOM 717 N N . THR A 1 99 ? 5.656 -2.566 -4.684 1 97 99 THR A N 1
ATOM 718 C CA . THR A 1 99 ? 5.992 -1.688 -3.57 1 97 99 THR A CA 1
ATOM 719 C C . THR A 1 99 ? 7.137 -0.75 -3.949 1 97 99 THR A C 1
ATOM 721 O O . THR A 1 99 ? 7.191 0.39 -3.484 1 97 99 THR A O 1
ATOM 724 N N . LEU A 1 100 ? 8.086 -1.196 -4.797 1 96.19 100 LEU A N 1
ATOM 725 C CA . LEU A 1 100 ? 9.102 -0.292 -5.332 1 96.19 100 LEU A CA 1
ATOM 726 C C . LEU A 1 100 ? 8.453 0.84 -6.121 1 96.19 100 LEU A C 1
ATOM 728 O O . LEU A 1 100 ? 8.836 2.002 -5.98 1 96.19 100 LEU A O 1
ATOM 732 N N . GLY A 1 101 ? 7.516 0.458 -6.91 1 97.5 101 GLY A N 1
ATOM 733 C CA . GLY A 1 101 ? 6.738 1.476 -7.602 1 97.5 101 GLY A CA 1
ATOM 734 C C . GLY A 1 101 ? 6.012 2.414 -6.656 1 97.5 101 GLY A C 1
ATOM 735 O O . GLY A 1 101 ? 5.879 3.607 -6.938 1 97.5 101 GLY A O 1
ATOM 736 N N . LEU A 1 102 ? 5.598 1.914 -5.562 1 97.44 102 LEU A N 1
ATOM 737 C CA . LEU A 1 102 ? 4.844 2.701 -4.59 1 97.44 102 LEU A CA 1
ATOM 738 C C . LEU A 1 102 ? 5.73 3.754 -3.938 1 97.44 102 LEU A C 1
ATOM 740 O O . LEU A 1 102 ? 5.27 4.852 -3.615 1 97.44 102 LEU A O 1
ATOM 744 N N . VAL A 1 103 ? 6.98 3.459 -3.715 1 96.44 103 VAL A N 1
ATOM 745 C CA . VAL A 1 103 ? 7.926 4.441 -3.201 1 96.44 103 VAL A CA 1
ATOM 746 C C . VAL A 1 103 ? 8.031 5.617 -4.172 1 96.44 103 VAL A C 1
ATOM 748 O O . VAL A 1 103 ? 7.965 6.777 -3.758 1 96.44 103 VAL A O 1
ATOM 751 N N . VAL A 1 104 ? 8.156 5.254 -5.414 1 97.69 104 VAL A N 1
ATOM 752 C CA . VAL A 1 104 ? 8.266 6.289 -6.438 1 97.69 104 VAL A CA 1
ATOM 753 C C . VAL A 1 104 ? 6.973 7.102 -6.484 1 97.69 104 VAL A C 1
ATOM 755 O O . VAL A 1 104 ? 7.008 8.328 -6.609 1 97.69 104 VAL A O 1
ATOM 758 N N . PHE A 1 105 ? 5.855 6.441 -6.426 1 97.88 105 PHE A N 1
ATOM 759 C CA . PHE A 1 105 ? 4.574 7.129 -6.34 1 97.88 105 PHE A CA 1
ATOM 760 C C . PHE A 1 105 ? 4.586 8.164 -5.219 1 97.88 105 PHE A C 1
ATOM 762 O O . PHE A 1 105 ? 4.195 9.312 -5.426 1 97.88 105 PHE A O 1
ATOM 769 N N . ALA A 1 106 ? 4.961 7.77 -4.039 1 97.25 106 ALA A N 1
ATOM 770 C CA . ALA A 1 106 ? 4.914 8.641 -2.869 1 97.25 106 ALA A CA 1
ATOM 771 C C . ALA A 1 106 ? 5.836 9.844 -3.045 1 97.25 106 ALA A C 1
ATOM 773 O O . ALA A 1 106 ? 5.465 10.977 -2.719 1 97.25 106 ALA A O 1
ATOM 774 N N . VAL A 1 107 ? 7.016 9.625 -3.562 1 96.88 107 VAL A N 1
ATOM 775 C CA . VAL A 1 107 ? 7.98 10.703 -3.77 1 96.88 107 VAL A CA 1
ATOM 776 C C . VAL A 1 107 ? 7.445 11.688 -4.809 1 96.88 107 VAL A C 1
ATOM 778 O O . VAL A 1 107 ? 7.492 12.898 -4.605 1 96.88 107 VAL A O 1
ATOM 781 N N . VAL A 1 108 ? 6.922 11.172 -5.902 1 97.5 108 VAL A N 1
ATOM 782 C CA . VAL A 1 108 ? 6.371 12.008 -6.965 1 97.5 108 VAL A CA 1
ATOM 783 C C . VAL A 1 108 ? 5.18 12.805 -6.434 1 97.5 108 VAL A C 1
ATOM 785 O O . VAL A 1 108 ? 5.008 13.977 -6.766 1 97.5 108 VAL A O 1
ATOM 788 N N . ALA A 1 109 ? 4.375 12.164 -5.625 1 97.31 109 ALA A N 1
ATOM 789 C CA . ALA A 1 109 ? 3.232 12.852 -5.031 1 97.31 109 ALA A CA 1
ATOM 790 C C . ALA A 1 109 ? 3.686 14.023 -4.168 1 97.31 109 ALA A C 1
ATOM 792 O O . ALA A 1 109 ? 3.115 15.117 -4.238 1 97.31 109 ALA A O 1
ATOM 793 N N . VAL A 1 110 ? 4.734 13.836 -3.396 1 95.94 110 VAL A N 1
ATOM 794 C CA . VAL A 1 110 ? 5.246 14.891 -2.529 1 95.94 110 VAL A CA 1
ATOM 795 C C . VAL A 1 110 ? 5.695 16.078 -3.373 1 95.94 110 VAL A C 1
ATOM 797 O O . VAL A 1 110 ? 5.367 17.234 -3.059 1 95.94 110 VAL A O 1
ATOM 800 N N . VAL A 1 111 ? 6.387 15.773 -4.395 1 95.69 111 VAL A N 1
ATOM 801 C CA . VAL A 1 111 ? 6.984 16.828 -5.223 1 95.69 111 VAL A CA 1
ATOM 802 C C . VAL A 1 111 ? 5.895 17.562 -5.996 1 95.69 111 VAL A C 1
ATOM 804 O O . VAL A 1 111 ? 5.887 18.781 -6.055 1 95.69 111 VAL A O 1
ATOM 807 N N . LEU A 1 112 ? 4.957 16.812 -6.496 1 95.62 112 LEU A N 1
ATOM 808 C CA . LEU A 1 112 ? 3.998 17.422 -7.422 1 95.62 112 LEU A CA 1
ATOM 809 C C . LEU A 1 112 ? 2.83 18.031 -6.664 1 95.62 112 LEU A C 1
ATOM 811 O O . LEU A 1 112 ? 2.211 18.984 -7.145 1 95.62 112 LEU A O 1
ATOM 815 N N . LEU A 1 113 ? 2.537 17.578 -5.5 1 94.06 113 LEU A N 1
ATOM 816 C CA . LEU A 1 113 ? 1.441 18.141 -4.723 1 94.06 113 LEU A CA 1
ATOM 817 C C . LEU A 1 113 ? 1.783 19.547 -4.246 1 94.06 113 LEU A C 1
ATOM 819 O O . LEU A 1 113 ? 0.888 20.328 -3.936 1 94.06 113 LEU A O 1
ATOM 823 N N . ARG A 1 114 ? 3.057 19.859 -4.219 1 90.69 114 ARG A N 1
ATOM 824 C CA . ARG A 1 114 ? 3.506 21.156 -3.752 1 90.69 114 ARG A CA 1
ATOM 825 C C . ARG A 1 114 ? 3.211 22.25 -4.785 1 90.69 114 ARG A C 1
ATOM 827 O O . ARG A 1 114 ? 2.998 23.406 -4.43 1 90.69 114 ARG A O 1
ATOM 834 N N . HIS A 1 115 ? 3.143 21.797 -6.012 1 90.25 115 HIS A N 1
ATOM 835 C CA . HIS A 1 115 ? 3.135 22.828 -7.039 1 90.25 115 HIS A CA 1
ATOM 836 C C . HIS A 1 115 ? 1.993 22.625 -8.023 1 90.25 115 HIS A C 1
ATOM 838 O O . HIS A 1 115 ? 1.746 23.469 -8.891 1 90.25 115 HIS A O 1
ATOM 844 N N . HIS A 1 116 ? 1.348 21.531 -7.891 1 91.06 116 HIS A N 1
ATOM 845 C CA . HIS A 1 116 ? 0.344 21.203 -8.898 1 91.06 116 HIS A CA 1
ATOM 846 C C . HIS A 1 116 ? -0.954 20.734 -8.25 1 91.06 116 HIS A C 1
ATOM 848 O O . HIS A 1 116 ? -0.996 20.484 -7.043 1 91.06 116 HIS A O 1
ATOM 854 N N . SER A 1 117 ? -2.004 20.719 -9.094 1 92.31 117 SER A N 1
ATOM 855 C CA . SER A 1 117 ? -3.283 20.203 -8.617 1 92.31 117 SER A CA 1
ATOM 856 C C . SER A 1 117 ? -3.17 18.75 -8.195 1 92.31 117 SER A C 1
ATOM 858 O O . SER A 1 117 ? -2.293 18.016 -8.672 1 92.31 117 SER A O 1
ATOM 860 N N . ALA A 1 118 ? -4.074 18.391 -7.242 1 92.06 118 ALA A N 1
ATOM 861 C CA . ALA A 1 118 ? -4.059 17.047 -6.703 1 92.06 118 ALA A CA 1
ATOM 862 C C . ALA A 1 118 ? -4.281 16.016 -7.805 1 92.06 118 ALA A C 1
ATOM 864 O O . ALA A 1 118 ? -3.637 14.961 -7.824 1 92.06 118 ALA A O 1
ATOM 865 N N . TRP A 1 119 ? -5.129 16.281 -8.781 1 91.88 119 TRP A N 1
ATOM 866 C CA . TRP A 1 119 ? -5.461 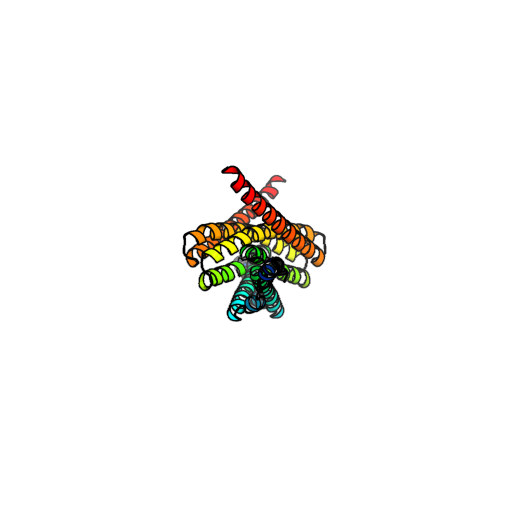15.344 -9.852 1 91.88 119 TRP A CA 1
ATOM 867 C C . TRP A 1 119 ? -4.242 15.07 -10.727 1 91.88 119 TRP A C 1
ATOM 869 O O . TRP A 1 119 ? -3.98 13.922 -11.094 1 91.88 119 TRP A O 1
ATOM 879 N N . LEU A 1 120 ? -3.633 16.109 -11.016 1 94.25 120 LEU A N 1
ATOM 880 C CA . LEU A 1 120 ? -2.445 15.961 -11.852 1 94.25 120 LEU A CA 1
ATOM 881 C C . LEU A 1 120 ? -1.336 15.242 -11.086 1 94.25 120 LEU A C 1
ATOM 883 O O . LEU A 1 120 ? -0.686 14.344 -11.625 1 94.25 120 LEU A O 1
ATOM 887 N N . ALA A 1 121 ? -1.1 15.664 -9.883 1 96.62 121 ALA A N 1
ATOM 888 C CA . ALA A 1 121 ? -0.042 15.078 -9.062 1 96.62 121 ALA A CA 1
ATOM 889 C C . ALA A 1 121 ? -0.266 13.586 -8.859 1 96.62 121 ALA A C 1
ATOM 891 O O . ALA A 1 121 ? 0.643 12.781 -9.078 1 96.62 121 ALA A O 1
ATOM 892 N N . LEU A 1 122 ? -1.501 13.242 -8.547 1 96.38 122 LEU A N 1
ATOM 893 C CA . LEU A 1 122 ? -1.808 11.844 -8.258 1 96.38 122 LEU A CA 1
ATOM 894 C C . LEU A 1 122 ? -1.874 11.023 -9.539 1 96.38 122 LEU A C 1
ATOM 896 O O . LEU A 1 122 ? -1.529 9.844 -9.547 1 96.38 122 LEU A O 1
ATOM 900 N N . GLY A 1 123 ? -2.277 11.641 -10.594 1 96.81 123 GLY A N 1
ATOM 901 C CA . GLY A 1 123 ? -2.236 10.977 -11.883 1 96.81 123 GLY A CA 1
ATOM 902 C C . GLY A 1 123 ? -0.83 10.625 -12.336 1 96.81 123 GLY A C 1
ATOM 903 O O . GLY A 1 123 ? -0.562 9.492 -12.727 1 96.81 123 GLY A O 1
ATOM 904 N N . VAL A 1 124 ? 0.028 11.594 -12.266 1 97.12 124 VAL A N 1
ATOM 905 C CA . VAL A 1 124 ? 1.417 11.398 -12.672 1 97.12 124 VAL A CA 1
ATOM 906 C C . VAL A 1 124 ? 2.088 10.398 -11.727 1 97.12 124 VAL A C 1
ATOM 908 O O . VAL A 1 124 ? 2.857 9.539 -12.164 1 97.12 124 VAL A O 1
ATOM 911 N N . ALA A 1 125 ? 1.802 10.539 -10.438 1 98 125 ALA A N 1
ATOM 912 C CA . ALA A 1 125 ? 2.359 9.609 -9.453 1 98 125 ALA A CA 1
ATOM 913 C C . ALA A 1 125 ? 1.919 8.18 -9.742 1 98 125 ALA A C 1
ATOM 915 O O . ALA A 1 125 ? 2.727 7.25 -9.68 1 98 125 ALA A O 1
ATOM 916 N N . THR A 1 126 ? 0.66 8.039 -10.117 1 96.56 126 THR A N 1
ATOM 917 C CA . THR A 1 126 ? 0.141 6.719 -10.453 1 96.56 126 THR A CA 1
ATOM 918 C C . THR A 1 126 ? 0.829 6.172 -11.703 1 96.56 126 THR A C 1
ATOM 920 O O . THR A 1 126 ? 1.194 4.996 -11.75 1 96.56 126 THR A O 1
ATOM 923 N N . ALA A 1 127 ? 0.944 6.977 -12.703 1 97.19 127 ALA A N 1
ATOM 924 C CA . ALA A 1 127 ? 1.647 6.566 -13.922 1 97.19 127 ALA A CA 1
ATOM 925 C C . ALA A 1 127 ? 3.08 6.145 -13.609 1 97.19 127 ALA A C 1
ATOM 927 O O . ALA A 1 127 ? 3.574 5.156 -14.156 1 97.19 127 ALA A O 1
ATOM 928 N N . SER A 1 128 ? 3.742 6.859 -12.727 1 97.62 128 SER A N 1
ATOM 929 C CA . SER A 1 128 ? 5.113 6.527 -12.344 1 97.62 128 SER A CA 1
ATOM 930 C C . SER A 1 128 ? 5.18 5.176 -11.641 1 97.62 128 SER A C 1
ATOM 932 O O . SER A 1 128 ? 6.145 4.43 -11.812 1 97.62 128 SER A O 1
ATOM 934 N N . TRP A 1 129 ? 4.191 4.941 -10.797 1 97.06 129 TRP A N 1
ATOM 935 C CA . TRP A 1 129 ? 4.086 3.629 -10.164 1 97.06 129 TRP A CA 1
ATOM 936 C C . TRP A 1 129 ? 4.039 2.521 -11.211 1 97.06 129 TRP A C 1
ATOM 938 O O . TRP A 1 129 ? 4.75 1.522 -11.094 1 97.06 129 TRP A O 1
ATOM 948 N N . GLY A 1 130 ? 3.199 2.664 -12.219 1 95.88 130 GLY A N 1
ATOM 949 C CA . GLY A 1 130 ? 3.084 1.689 -13.297 1 95.88 130 GLY A CA 1
ATOM 950 C C . GLY A 1 130 ? 4.375 1.496 -14.062 1 95.88 130 GLY A C 1
ATOM 951 O O . GLY A 1 130 ? 4.781 0.363 -14.328 1 95.88 130 GLY A O 1
ATOM 952 N N . VAL A 1 131 ? 5 2.545 -14.391 1 95.56 131 VAL A N 1
ATOM 953 C CA . VAL A 1 131 ? 6.223 2.51 -15.188 1 95.56 131 VAL A CA 1
ATOM 954 C C . VAL A 1 131 ? 7.32 1.781 -14.414 1 95.56 131 VAL A C 1
ATOM 956 O O . VAL A 1 131 ? 8.008 0.919 -14.969 1 95.56 131 VAL A O 1
ATOM 959 N N . VAL A 1 132 ? 7.43 2.111 -13.172 1 94.44 132 VAL A N 1
ATOM 960 C CA . VAL A 1 132 ? 8.484 1.519 -12.359 1 94.44 132 VAL A CA 1
ATOM 961 C C . VAL A 1 132 ? 8.188 0.039 -12.125 1 94.44 132 VAL A C 1
ATOM 963 O O . VAL A 1 132 ? 9.094 -0.799 -12.188 1 94.44 132 VAL A O 1
ATOM 966 N N . SER A 1 133 ? 6.934 -0.273 -11.812 1 93.12 133 SER A N 1
ATOM 967 C CA . SER A 1 133 ? 6.555 -1.667 -11.594 1 93.12 133 SER A CA 1
ATOM 968 C C . SER A 1 133 ? 6.789 -2.5 -12.852 1 93.12 133 SER A C 1
ATOM 970 O O . SER A 1 133 ? 7.289 -3.623 -12.773 1 93.12 133 SER A O 1
ATOM 972 N N . LEU A 1 134 ? 6.5 -1.924 -13.984 1 89.19 134 LEU A N 1
ATOM 973 C CA . LEU A 1 134 ? 6.688 -2.605 -15.258 1 89.19 134 LEU A CA 1
ATOM 974 C C . LEU A 1 134 ? 8.172 -2.746 -15.586 1 89.19 134 LEU A C 1
ATOM 976 O O . LEU A 1 134 ? 8.602 -3.779 -16.109 1 89.19 134 LEU A O 1
ATOM 980 N N . ALA A 1 135 ? 8.875 -1.682 -15.375 1 91.06 135 ALA A N 1
ATOM 981 C CA . ALA A 1 135 ? 10.312 -1.722 -15.617 1 91.06 135 ALA A CA 1
ATOM 982 C C . ALA A 1 135 ? 10.984 -2.777 -14.742 1 91.06 135 ALA A C 1
ATOM 984 O O . ALA A 1 135 ? 11.844 -3.525 -15.211 1 91.06 135 ALA A O 1
ATOM 985 N N . ALA A 1 136 ? 10.555 -2.787 -13.516 1 88.88 136 ALA A N 1
ATOM 986 C CA . ALA A 1 136 ? 11.102 -3.781 -12.594 1 88.88 136 ALA A CA 1
ATOM 987 C C . ALA A 1 136 ? 10.719 -5.195 -13.023 1 88.88 136 ALA A C 1
ATOM 989 O O . ALA A 1 136 ? 11.516 -6.125 -12.906 1 88.88 136 ALA A O 1
ATOM 990 N N . TYR A 1 137 ? 9.594 -5.359 -13.469 1 86.31 137 TYR A N 1
ATOM 991 C CA . TYR A 1 137 ? 9.125 -6.637 -13.984 1 86.31 137 TYR A CA 1
ATOM 992 C C . TYR A 1 137 ? 9.969 -7.078 -15.18 1 86.31 137 TYR A C 1
ATOM 994 O O . TYR A 1 137 ? 10.367 -8.242 -15.266 1 86.31 137 TYR A O 1
ATOM 1002 N N . GLY A 1 138 ? 10.156 -6.176 -16.078 1 86.06 138 GLY A N 1
ATOM 1003 C CA . GLY A 1 138 ? 11 -6.477 -17.219 1 86.06 138 GLY A CA 1
ATOM 1004 C C . GLY A 1 138 ? 12.414 -6.891 -16.844 1 86.06 138 GLY A C 1
ATOM 1005 O O . GLY A 1 138 ? 12.977 -7.809 -17.438 1 86.06 138 GLY A O 1
ATOM 1006 N N . LEU A 1 139 ? 12.914 -6.223 -15.891 1 83.62 139 LEU A N 1
ATOM 1007 C CA . LEU A 1 139 ? 14.266 -6.504 -15.43 1 83.62 139 LEU A CA 1
ATOM 1008 C C . LEU A 1 139 ? 14.352 -7.891 -14.805 1 83.62 139 LEU A C 1
ATOM 1010 O O . LEU A 1 139 ? 15.352 -8.594 -14.969 1 83.62 139 LEU A O 1
ATOM 1014 N N . THR A 1 140 ? 13.336 -8.32 -14.078 1 80.94 140 THR A N 1
ATOM 1015 C CA . THR A 1 140 ? 13.336 -9.633 -13.445 1 80.94 140 THR A CA 1
ATOM 1016 C C . THR A 1 140 ? 13.18 -10.734 -14.492 1 80.94 140 THR A C 1
ATOM 1018 O O . THR A 1 140 ? 13.719 -11.836 -14.328 1 80.94 140 THR A O 1
ATOM 1021 N N . ARG A 1 141 ? 12.484 -10.375 -15.461 1 80.12 141 ARG A N 1
ATOM 1022 C CA . ARG A 1 141 ? 12.289 -11.352 -16.516 1 80.12 141 ARG A CA 1
ATOM 1023 C C . ARG A 1 141 ? 13.562 -11.523 -17.344 1 80.12 141 ARG A C 1
ATOM 1025 O O . ARG A 1 141 ? 13.867 -12.633 -17.797 1 80.12 141 ARG A O 1
ATOM 1032 N N . THR A 1 142 ? 14.219 -10.445 -17.516 1 74.69 142 THR A N 1
ATOM 1033 C CA . THR A 1 142 ? 15.445 -10.5 -18.297 1 74.69 142 THR A CA 1
ATOM 1034 C C . THR A 1 142 ? 16.578 -11.141 -17.484 1 74.69 142 THR A C 1
ATOM 1036 O O . THR A 1 142 ? 17.391 -11.875 -18.047 1 74.69 142 THR A O 1
ATOM 1039 N N . ALA A 1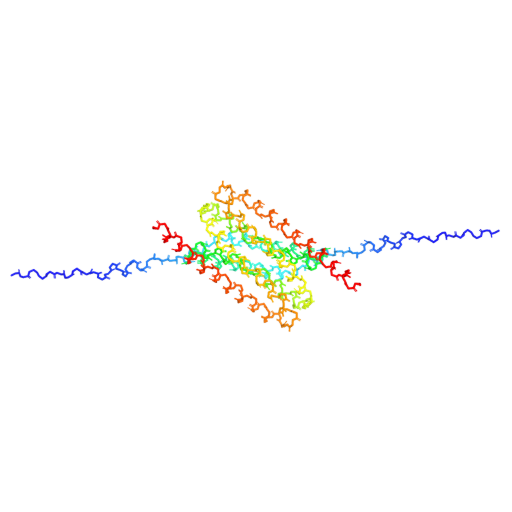 143 ? 16.672 -10.859 -16.25 1 68.94 143 ALA A N 1
ATOM 1040 C CA . ALA A 1 143 ? 17.703 -11.422 -15.383 1 68.94 143 ALA A CA 1
ATOM 1041 C C . ALA A 1 143 ? 17.5 -12.914 -15.188 1 68.94 143 ALA A C 1
ATOM 1043 O O . ALA A 1 143 ? 18.453 -13.664 -14.984 1 68.94 143 ALA A O 1
ATOM 1044 N N . GLY A 1 144 ? 16.281 -13.219 -14.953 1 59 144 GLY A N 1
ATOM 1045 C CA . GLY A 1 144 ? 16.016 -14.648 -14.898 1 59 144 GLY A CA 1
ATOM 1046 C C . GLY A 1 144 ? 16.438 -15.383 -16.172 1 59 144 GLY A C 1
ATOM 1047 O O . GLY A 1 144 ? 16.828 -16.547 -16.109 1 59 144 GLY A O 1
ATOM 1048 N N . HIS A 1 145 ? 16.266 -14.789 -17.188 1 51.94 145 HIS A N 1
ATOM 1049 C CA . HIS A 1 145 ? 16.719 -15.391 -18.453 1 51.94 145 HIS A CA 1
ATOM 1050 C C . HIS A 1 145 ? 18.234 -15.406 -18.531 1 51.94 145 HIS A C 1
ATOM 1052 O O . HIS A 1 145 ? 18.812 -16.281 -19.188 1 51.94 145 HIS A O 1
ATOM 1058 N N . ARG A 1 146 ? 18.844 -14.43 -17.922 1 50.62 146 ARG A N 1
ATOM 1059 C CA . ARG A 1 146 ? 20.297 -14.406 -18.016 1 50.62 146 ARG A CA 1
ATOM 1060 C C . ARG A 1 146 ? 20.922 -15.477 -17.125 1 50.62 146 ARG A C 1
ATOM 1062 O O . ARG A 1 146 ? 22.078 -15.867 -17.344 1 50.62 146 ARG A O 1
ATOM 1069 N N . GLY A 1 147 ? 20.312 -15.578 -15.969 1 43.88 147 GLY A N 1
ATOM 1070 C CA . GLY A 1 147 ? 20.891 -16.641 -15.156 1 43.88 147 GLY A CA 1
ATOM 1071 C C . GLY A 1 147 ? 20.828 -18 -15.828 1 43.88 147 GLY A C 1
ATOM 1072 O O . GLY A 1 147 ? 21.531 -18.938 -15.43 1 43.88 147 GLY A O 1
ATOM 1073 N N . ALA A 1 148 ? 19.844 -18.281 -16.547 1 47.75 148 ALA A N 1
ATOM 1074 C CA . ALA A 1 148 ? 19.797 -19.562 -17.234 1 47.75 148 ALA A CA 1
ATOM 1075 C C . ALA A 1 148 ? 20.922 -19.672 -18.266 1 47.75 148 ALA A C 1
ATOM 1077 O O . ALA A 1 148 ? 21.344 -20.781 -18.609 1 47.75 148 ALA A O 1
ATOM 1078 N N . SER A 1 149 ? 21.234 -18.609 -18.766 1 45.91 149 SER A N 1
ATOM 1079 C CA . SER A 1 149 ? 22.266 -18.766 -19.781 1 45.91 149 SER A CA 1
ATOM 1080 C C . SER A 1 149 ? 23.641 -18.969 -19.141 1 45.91 149 SER A C 1
ATOM 1082 O O . SER A 1 149 ? 24.594 -19.375 -19.812 1 45.91 149 SER A O 1
ATOM 1084 N N . GLY A 1 150 ? 23.734 -18.422 -17.906 1 41.84 150 GLY A N 1
ATOM 1085 C CA . GLY A 1 150 ? 25.094 -18.578 -17.438 1 41.84 150 GLY A CA 1
ATOM 1086 C C . GLY A 1 150 ? 25.422 -20 -17.016 1 41.84 150 GLY A C 1
ATOM 1087 O O . GLY A 1 150 ? 26.531 -20.281 -16.562 1 41.84 150 GLY A O 1
ATOM 1088 N N . GLY A 1 151 ? 24.422 -20.781 -16.641 1 39.03 151 GLY A N 1
ATOM 1089 C CA . GLY A 1 151 ? 24.859 -22.125 -16.312 1 39.03 151 GLY A CA 1
ATOM 1090 C C . GLY A 1 151 ? 25.188 -22.969 -17.531 1 39.03 151 GLY A C 1
ATOM 1091 O O . GLY A 1 151 ? 25.328 -24.188 -17.422 1 39.03 151 GLY A O 1
ATOM 1092 N N . GLY A 1 152 ? 25.094 -22.391 -18.688 1 30.78 152 GLY A N 1
ATOM 1093 C CA . GLY A 1 152 ? 25.703 -23.281 -19.672 1 30.78 152 GLY A CA 1
ATOM 1094 C C . GLY A 1 152 ? 27.219 -23.25 -19.625 1 30.78 152 GLY A C 1
ATOM 1095 O O . GLY A 1 152 ? 27.812 -22.297 -19.109 1 30.78 152 GLY A O 1
ATOM 1096 N N . MET B 1 1 ? -1.742 45.219 59.938 1 32.03 1 MET B N 1
ATOM 1097 C CA . MET B 1 1 ? -2.713 44.844 58.906 1 32.03 1 MET B CA 1
ATOM 1098 C C . MET B 1 1 ? -2.01 44.344 57.656 1 32.03 1 MET B C 1
ATOM 1100 O O . MET B 1 1 ? -1.571 45.156 56.844 1 32.03 1 MET B O 1
ATOM 1104 N N . SER B 1 2 ? -1.119 43.312 57.719 1 38.62 2 SER B N 1
ATOM 1105 C CA . SER B 1 2 ? -0.131 42.656 56.875 1 38.62 2 SER B CA 1
ATOM 1106 C C . SER B 1 2 ? -0.794 41.938 55.719 1 38.62 2 SER B C 1
ATOM 1108 O O . SER B 1 2 ? -1.617 41.031 55.906 1 38.62 2 SER B O 1
ATOM 1110 N N . ARG B 1 3 ? -0.96 42.688 54.594 1 39.94 3 ARG B N 1
ATOM 1111 C CA . ARG B 1 3 ? -1.475 42.219 53.312 1 39.94 3 ARG B CA 1
ATOM 1112 C C . ARG B 1 3 ? -0.684 41.031 52.812 1 39.94 3 ARG B C 1
ATOM 1114 O O . ARG B 1 3 ? 0.524 41.125 52.594 1 39.94 3 ARG B O 1
ATOM 1121 N N . THR B 1 4 ? -1.034 39.781 53.25 1 43.12 4 THR B N 1
ATOM 1122 C CA . THR B 1 4 ? -0.5 38.5 52.812 1 43.12 4 THR B CA 1
ATOM 1123 C C . THR B 1 4 ? -0.589 38.375 51.312 1 43.12 4 THR B C 1
ATOM 1125 O O . THR B 1 4 ? -1.679 38.438 50.719 1 43.12 4 THR B O 1
ATOM 1128 N N . ALA B 1 5 ? 0.456 38.844 50.594 1 48.66 5 ALA B N 1
ATOM 1129 C CA . ALA B 1 5 ? 0.655 38.719 49.156 1 48.66 5 ALA B CA 1
ATOM 1130 C C . ALA B 1 5 ? 0.428 37.281 48.719 1 48.66 5 ALA B C 1
ATOM 1132 O O . ALA B 1 5 ? 1.013 36.344 49.25 1 48.66 5 ALA B O 1
ATOM 1133 N N . LYS B 1 6 ? -0.84 37.031 48.219 1 49.94 6 LYS B N 1
ATOM 1134 C CA . LYS B 1 6 ? -1.18 35.719 47.625 1 49.94 6 LYS B CA 1
ATOM 1135 C C . LYS B 1 6 ? -0.154 35.312 46.594 1 49.94 6 LYS B C 1
ATOM 1137 O O . LYS B 1 6 ? 0.229 36.125 45.75 1 49.94 6 LYS B O 1
ATOM 1142 N N . PRO B 1 7 ? 0.681 34.344 46.875 1 47.31 7 PRO B N 1
ATOM 1143 C CA . PRO B 1 7 ? 1.684 33.875 45.906 1 47.31 7 PRO B CA 1
ATOM 1144 C C . PRO B 1 7 ? 1.098 33.625 44.531 1 47.31 7 PRO B C 1
ATOM 1146 O O . PRO B 1 7 ? -0.089 33.312 44.406 1 47.31 7 PRO B O 1
ATOM 1149 N N . PRO B 1 8 ? 1.614 34.312 43.438 1 45.97 8 PRO B N 1
ATOM 1150 C CA . PRO B 1 8 ? 1.146 34.062 42.094 1 45.97 8 PRO B CA 1
ATOM 1151 C C . PRO B 1 8 ? 0.996 32.594 41.75 1 45.97 8 PRO B C 1
ATOM 1153 O O . PRO B 1 8 ? 1.823 31.781 42.188 1 45.97 8 PRO B O 1
ATOM 1156 N N . GLY B 1 9 ? -0.258 32.094 41.938 1 40.62 9 GLY B N 1
ATOM 1157 C CA . GLY B 1 9 ? -0.581 30.719 41.562 1 40.62 9 GLY B CA 1
ATOM 1158 C C . GLY B 1 9 ? -0.07 30.359 40.156 1 40.62 9 GLY B C 1
ATOM 1159 O O . GLY B 1 9 ? -0.656 30.766 39.156 1 40.62 9 GLY B O 1
ATOM 1160 N N . GLU B 1 10 ? 1.292 30.406 39.938 1 43.53 10 GLU B N 1
ATOM 1161 C CA . GLU B 1 10 ? 1.999 30.016 38.75 1 43.53 10 GLU B CA 1
ATOM 1162 C C . GLU B 1 10 ? 1.471 28.688 38.188 1 43.53 10 GLU B C 1
ATOM 1164 O O . GLU B 1 10 ? 1.835 28.266 37.094 1 43.53 10 GLU B O 1
ATOM 1169 N N . GLY B 1 11 ? 1.026 27.875 39.125 1 43.78 11 GLY B N 1
ATOM 1170 C CA . GLY B 1 11 ? 1.053 26.5 38.656 1 43.78 11 GLY B CA 1
ATOM 1171 C C . GLY B 1 11 ? 0.035 26.234 37.562 1 43.78 11 GLY B C 1
ATOM 1172 O O . GLY B 1 11 ? -0.076 25.109 37.062 1 43.78 11 GLY B O 1
ATOM 1173 N N . GLY B 1 12 ? -1.106 27 37.594 1 43.66 12 GLY B N 1
ATOM 1174 C CA . GLY B 1 12 ? -2.258 26.453 36.875 1 43.66 12 GLY B CA 1
ATOM 1175 C C . GLY B 1 12 ? -2.156 26.594 35.375 1 43.66 12 GLY B C 1
ATOM 1176 O O . GLY B 1 12 ? -3.043 26.156 34.625 1 43.66 12 GLY B O 1
ATOM 1177 N N . GLU B 1 13 ? -1.404 27.625 34.938 1 46.47 13 GLU B N 1
ATOM 1178 C CA . GLU B 1 13 ? -1.451 27.875 33.5 1 46.47 13 GLU B CA 1
ATOM 1179 C C . GLU B 1 13 ? -0.77 26.75 32.719 1 46.47 13 GLU B C 1
ATOM 1181 O O . GLU B 1 13 ? -1.086 26.5 31.562 1 46.47 13 GLU B O 1
ATOM 1186 N N . GLY B 1 14 ? 0.326 26.203 33.312 1 47.62 14 GLY B N 1
ATOM 1187 C CA . GLY B 1 14 ? 1.008 25.188 32.531 1 47.62 14 GLY B CA 1
ATOM 1188 C C . GLY B 1 14 ? 0.166 23.938 32.312 1 47.62 14 GLY B C 1
ATOM 1189 O O . GLY B 1 14 ? 0.503 23.094 31.5 1 47.62 14 GLY B O 1
ATOM 1190 N N . ALA B 1 15 ? -0.57 23.484 33.312 1 47.66 15 ALA B N 1
ATOM 1191 C CA . ALA B 1 15 ? -1.462 22.328 33.25 1 47.66 15 ALA B CA 1
ATOM 1192 C C . ALA B 1 15 ? -2.635 22.594 32.281 1 47.66 15 ALA B C 1
ATOM 1194 O O . ALA B 1 15 ? -3.139 21.672 31.656 1 47.66 15 ALA B O 1
ATOM 1195 N N . GLU B 1 16 ? -3.117 23.797 32.219 1 44.53 16 GLU B N 1
ATOM 1196 C CA . GLU B 1 16 ? -4.207 24.109 31.312 1 44.53 16 GLU B CA 1
ATOM 1197 C C . GLU B 1 16 ? -3.781 23.906 29.859 1 44.53 16 GLU B C 1
ATOM 1199 O O . GLU B 1 16 ? -4.598 23.547 29.016 1 44.53 16 GLU B O 1
ATOM 1204 N N . ASP B 1 17 ? -2.551 24.438 29.578 1 43.72 17 ASP B N 1
ATOM 1205 C CA . ASP B 1 17 ? -2.162 24.25 28.172 1 43.72 17 ASP B CA 1
ATOM 1206 C C . ASP B 1 17 ? -1.914 22.781 27.859 1 43.72 17 ASP B C 1
ATOM 1208 O O . ASP B 1 17 ? -1.694 22.422 26.703 1 43.72 17 ASP B O 1
ATOM 1212 N N . ALA B 1 18 ? -1.439 22.062 28.75 1 46.38 18 ALA B N 1
ATOM 1213 C CA . ALA B 1 18 ? -1.348 20.609 28.594 1 46.38 18 ALA B CA 1
ATOM 1214 C C . ALA B 1 18 ? -2.725 20 28.359 1 46.38 18 ALA B C 1
ATOM 1216 O O . ALA B 1 18 ? -2.834 18.828 27.984 1 46.38 18 ALA B O 1
ATOM 1217 N N . ASP B 1 19 ? -3.861 20.406 28.969 1 41.59 19 ASP B N 1
ATOM 1218 C CA . ASP B 1 19 ? -5.203 19.844 28.891 1 41.59 19 ASP B CA 1
ATOM 1219 C C . ASP B 1 19 ? -5.645 19.672 27.438 1 41.59 19 ASP B C 1
ATOM 1221 O O . ASP B 1 19 ? -6.109 18.594 27.047 1 41.59 19 ASP B O 1
ATOM 1225 N N . ARG B 1 20 ? -6.262 20.797 26.641 1 39.75 20 ARG B N 1
ATOM 1226 C CA . ARG B 1 20 ? -7.266 20.625 25.594 1 39.75 20 ARG B CA 1
ATOM 1227 C C . ARG B 1 20 ? -6.637 20.125 24.312 1 39.75 20 ARG B C 1
ATOM 1229 O O . ARG B 1 20 ? -6.57 20.844 23.312 1 39.75 20 ARG B O 1
ATOM 1236 N N . VAL B 1 21 ? -5.496 19.938 24.219 1 43.22 21 VAL B N 1
ATOM 1237 C CA . VAL B 1 21 ? -5.289 19.031 23.078 1 43.22 21 VAL B CA 1
ATOM 1238 C C . VAL B 1 21 ? -6.367 17.953 23.078 1 43.22 21 VAL B C 1
ATOM 1240 O O . VAL B 1 21 ? -6.215 16.906 23.719 1 43.22 21 VAL B O 1
ATOM 1243 N N . ARG B 1 22 ? -7.617 18.188 23.469 1 43.41 22 ARG B N 1
ATOM 1244 C CA . ARG B 1 22 ? -8.773 17.359 23.141 1 43.41 22 ARG B CA 1
ATOM 1245 C C . ARG B 1 22 ? -8.617 16.734 21.75 1 43.41 22 ARG B C 1
ATOM 1247 O O . ARG B 1 22 ? -8.875 17.391 20.75 1 43.41 22 ARG B O 1
ATOM 1254 N N . VAL B 1 23 ? -7.574 16.109 21.5 1 48.94 23 VAL B N 1
ATOM 1255 C CA . VAL B 1 23 ? -7.477 15.188 20.375 1 48.94 23 VAL B CA 1
ATOM 1256 C C . VAL B 1 23 ? -8.844 14.578 20.078 1 48.94 23 VAL B C 1
ATOM 1258 O O . VAL B 1 23 ? -9.336 13.75 20.844 1 48.94 23 VAL B O 1
ATOM 1261 N N . ASP B 1 24 ? -9.742 15.344 19.594 1 49.06 24 ASP B N 1
ATOM 1262 C CA . ASP B 1 24 ? -11.07 14.844 19.266 1 49.06 24 ASP B CA 1
ATOM 1263 C C . ASP B 1 24 ? -10.984 13.594 18.391 1 49.06 24 ASP B C 1
ATOM 1265 O O . ASP B 1 24 ? -11.117 13.664 17.172 1 49.06 24 ASP B O 1
ATOM 1269 N N . TRP B 1 25 ? -10.195 12.57 18.875 1 54.72 25 TRP B N 1
ATOM 1270 C CA . TRP B 1 25 ? -10.25 11.266 18.219 1 54.72 25 TRP B CA 1
ATOM 1271 C C . TRP B 1 25 ? -11.664 10.969 17.734 1 54.72 25 TRP B C 1
ATOM 1273 O O . TRP B 1 25 ? -11.852 10.211 16.766 1 54.72 25 TRP B O 1
ATOM 1283 N N . ARG B 1 26 ? -12.539 11.602 18.438 1 53.19 26 ARG B N 1
ATOM 1284 C CA . ARG B 1 26 ? -13.914 11.461 17.984 1 53.19 26 ARG B CA 1
ATOM 1285 C C . ARG B 1 26 ? -14.109 12.086 16.609 1 53.19 26 ARG B C 1
ATOM 1287 O O . ARG B 1 26 ? -14.805 11.531 15.75 1 53.19 26 ARG B O 1
ATOM 1294 N N . ALA B 1 27 ? -13.531 13.25 16.594 1 55.81 27 ALA B N 1
ATOM 1295 C CA . ALA B 1 27 ? -13.625 13.906 15.289 1 55.81 27 ALA B CA 1
ATOM 1296 C C . ALA B 1 27 ? -12.914 13.086 14.219 1 55.81 27 ALA B C 1
ATOM 1298 O O . ALA B 1 27 ? -13.398 12.969 13.094 1 55.81 27 ALA B O 1
ATOM 1299 N N . ALA B 1 28 ? -11.797 12.523 14.672 1 56.41 28 ALA B N 1
ATOM 1300 C CA . ALA B 1 28 ? -11.055 11.664 13.75 1 56.41 28 ALA B CA 1
ATOM 1301 C C . ALA B 1 28 ? -11.852 10.406 13.406 1 56.41 28 ALA B C 1
ATOM 1303 O O . ALA B 1 28 ? -11.836 9.945 12.266 1 56.41 28 ALA B O 1
ATOM 1304 N N . ALA B 1 29 ? -12.5 9.914 14.406 1 56.56 29 ALA B N 1
ATOM 1305 C CA . ALA B 1 29 ? -13.391 8.773 14.219 1 56.56 29 ALA B CA 1
ATOM 1306 C C . ALA B 1 29 ? -14.656 9.188 13.469 1 56.56 29 ALA B C 1
ATOM 1308 O O . ALA B 1 29 ? -15.43 8.328 13.039 1 56.56 29 ALA B O 1
ATOM 1309 N N . ARG B 1 30 ? -14.797 10.445 13.375 1 55.81 30 ARG B N 1
ATOM 1310 C CA . ARG B 1 30 ? -15.961 10.914 12.617 1 55.81 30 ARG B CA 1
ATOM 1311 C C . ARG B 1 30 ? -15.641 11 11.125 1 55.81 30 ARG B C 1
ATOM 1313 O O . ARG B 1 30 ? -16.094 11.914 10.445 1 55.81 30 ARG B O 1
ATOM 1320 N N . THR B 1 31 ? -14.617 10.352 10.773 1 57.75 31 THR B N 1
ATOM 1321 C CA . THR B 1 31 ? -14.477 10.266 9.328 1 57.75 31 THR B CA 1
ATOM 1322 C C . THR B 1 31 ? -15.828 9.984 8.672 1 57.75 31 THR B C 1
ATOM 1324 O O . THR B 1 31 ? -16.484 9 9 1 57.75 31 THR B O 1
ATOM 1327 N N . PRO B 1 32 ? -16.203 11.031 7.875 1 62 32 PRO B N 1
ATOM 1328 C CA . PRO B 1 32 ? -17.5 10.766 7.25 1 62 32 PRO B CA 1
ATOM 1329 C C . PRO B 1 32 ? -17.562 9.391 6.598 1 62 32 PRO B C 1
ATOM 1331 O O . PRO B 1 32 ? -16.562 8.891 6.086 1 62 32 PRO B O 1
ATOM 1334 N N . ARG B 1 33 ? -18.547 8.703 6.867 1 63.97 33 ARG B N 1
ATOM 1335 C CA . ARG B 1 33 ? -18.844 7.387 6.324 1 63.97 33 ARG B CA 1
ATOM 1336 C C . ARG B 1 33 ? -18.484 7.309 4.844 1 63.97 33 ARG B C 1
ATOM 1338 O O . ARG B 1 33 ? -18.016 6.27 4.371 1 63.97 33 ARG B O 1
ATOM 1345 N N . ARG B 1 34 ? -18.578 8.43 4.254 1 66.56 34 ARG B N 1
ATOM 1346 C CA . ARG B 1 34 ? -18.297 8.461 2.826 1 66.56 34 ARG B CA 1
ATOM 1347 C C . ARG B 1 34 ? -16.812 8.219 2.561 1 66.56 34 ARG B C 1
ATOM 1349 O O . ARG B 1 34 ? -16.453 7.527 1.604 1 66.56 34 ARG B O 1
ATOM 1356 N N . ASP B 1 35 ? -16.031 8.734 3.428 1 69.38 35 ASP B N 1
ATOM 1357 C CA . ASP B 1 35 ? -14.586 8.57 3.258 1 69.38 35 ASP B CA 1
ATOM 1358 C C . ASP B 1 35 ? -14.172 7.117 3.48 1 69.38 35 ASP B C 1
ATOM 1360 O O . ASP B 1 35 ? -13.352 6.578 2.729 1 69.38 35 ASP B O 1
ATOM 1364 N N . LEU B 1 36 ? -14.828 6.594 4.5 1 65.38 36 LEU B N 1
ATOM 1365 C CA . LEU B 1 36 ? -14.555 5.191 4.793 1 65.38 36 LEU B CA 1
ATOM 1366 C C . LEU B 1 36 ? -15.008 4.297 3.645 1 65.38 36 LEU B C 1
ATOM 1368 O O . LEU B 1 36 ? -14.312 3.344 3.281 1 65.38 36 LEU B O 1
ATOM 1372 N N . LEU B 1 37 ? -16.078 4.707 3.07 1 69.31 37 LEU B N 1
ATOM 1373 C CA . LEU B 1 37 ? -16.625 3.922 1.972 1 69.31 37 LEU B CA 1
ATOM 1374 C C . LEU B 1 37 ? -15.742 4.016 0.736 1 69.31 37 LEU B C 1
ATOM 1376 O O . LEU B 1 37 ? -15.539 3.023 0.035 1 69.31 37 LEU B O 1
ATOM 1380 N N . LEU B 1 38 ? -15.281 5.156 0.558 1 70 38 LEU B N 1
ATOM 1381 C CA . LEU B 1 38 ? -14.422 5.344 -0.607 1 70 38 LEU B CA 1
ATOM 1382 C C . LEU B 1 38 ? -13.117 4.574 -0.451 1 70 38 LEU B C 1
ATOM 1384 O O . LEU B 1 38 ? -12.664 3.914 -1.39 1 70 38 LEU B O 1
ATOM 1388 N N . ARG B 1 39 ? -12.625 4.617 0.691 1 65.06 39 ARG B N 1
ATOM 1389 C CA . ARG B 1 39 ? -11.398 3.877 0.971 1 65.06 39 ARG B CA 1
ATOM 1390 C C . ARG B 1 39 ? -11.625 2.373 0.852 1 65.06 39 ARG B C 1
ATOM 1392 O O . ARG B 1 39 ? -10.797 1.654 0.296 1 65.06 39 ARG B O 1
ATOM 1399 N N . PHE B 1 40 ? -12.828 1.995 1.274 1 68 40 PHE B N 1
ATOM 1400 C CA . PHE B 1 40 ? -13.219 0.593 1.187 1 68 40 PHE B CA 1
ATOM 1401 C C . PHE B 1 40 ? -13.398 0.169 -0.266 1 68 40 PHE B C 1
ATOM 1403 O O . PHE B 1 40 ? -12.906 -0.884 -0.676 1 68 40 PHE B O 1
ATOM 1410 N N . ALA B 1 41 ? -13.992 0.999 -0.939 1 72 41 ALA B N 1
ATOM 1411 C CA . ALA B 1 41 ? -14.266 0.691 -2.34 1 72 41 ALA B CA 1
ATOM 1412 C C . ALA B 1 41 ? -12.969 0.627 -3.15 1 72 41 ALA B C 1
ATOM 1414 O O . ALA B 1 41 ? -12.805 -0.261 -3.99 1 72 41 ALA B O 1
ATOM 1415 N N . PHE B 1 42 ? -12.062 1.491 -2.77 1 71.12 42 PHE B N 1
ATOM 1416 C CA . PHE B 1 42 ? -10.789 1.512 -3.48 1 71.12 42 PHE B CA 1
ATOM 1417 C C . PHE B 1 42 ? -9.961 0.279 -3.143 1 71.12 42 PHE B C 1
ATOM 1419 O O . PHE B 1 42 ? -9.422 -0.379 -4.035 1 71.12 42 PHE B O 1
ATOM 1426 N N . GLY B 1 43 ? -9.906 -0.074 -1.834 1 66.38 43 GLY B N 1
ATOM 1427 C CA . GLY B 1 43 ? -9.18 -1.266 -1.421 1 66.38 43 GLY B CA 1
ATOM 1428 C C . GLY B 1 43 ? -9.75 -2.545 -2 1 66.38 43 GLY B C 1
ATOM 1429 O O . GLY B 1 43 ? -9.016 -3.377 -2.531 1 66.38 43 GLY B O 1
ATOM 1430 N N . ALA B 1 44 ? -11.062 -2.676 -1.932 1 71.38 44 ALA B N 1
ATOM 1431 C CA . ALA B 1 44 ? -11.75 -3.84 -2.48 1 71.38 44 ALA B CA 1
ATOM 1432 C C . ALA B 1 44 ? -11.594 -3.906 -3.998 1 71.38 44 ALA B C 1
ATOM 1434 O O . ALA B 1 44 ? -11.391 -4.984 -4.559 1 71.38 44 ALA B O 1
ATOM 1435 N N . GLY B 1 45 ? -11.773 -2.768 -4.629 1 76.31 45 GLY B N 1
ATOM 1436 C CA . GLY B 1 45 ? -11.633 -2.711 -6.074 1 76.31 45 GLY B CA 1
ATOM 1437 C C . GLY B 1 45 ? -10.266 -3.133 -6.562 1 76.31 45 GLY B C 1
ATOM 1438 O O . GLY B 1 45 ? -10.148 -3.922 -7.504 1 76.31 45 GLY B O 1
ATOM 1439 N N . VAL B 1 46 ? -9.289 -2.68 -5.875 1 77.69 46 VAL B N 1
ATOM 1440 C CA . VAL B 1 46 ? -7.922 -3.006 -6.277 1 77.69 46 VAL B CA 1
ATOM 1441 C C . VAL B 1 46 ? -7.637 -4.477 -5.988 1 77.69 46 VAL B C 1
ATOM 1443 O O . VAL B 1 46 ? -6.953 -5.148 -6.766 1 77.69 46 VAL B O 1
ATOM 1446 N N . SER B 1 47 ? -8.094 -5.031 -4.879 1 77.38 47 SER B N 1
ATOM 1447 C CA . SER B 1 47 ? -7.934 -6.449 -4.578 1 77.38 47 SER B CA 1
ATOM 1448 C C . SER B 1 47 ? -8.586 -7.32 -5.645 1 77.38 47 SER B C 1
ATOM 1450 O O . SER B 1 47 ? -8.016 -8.336 -6.059 1 77.38 47 SER B O 1
ATOM 1452 N N . LEU B 1 48 ? -9.797 -6.902 -6.031 1 78.31 48 LEU B N 1
ATOM 1453 C CA . LEU B 1 48 ? -10.477 -7.629 -7.094 1 78.31 48 LEU B CA 1
ATOM 1454 C C . LEU B 1 48 ? -9.695 -7.539 -8.398 1 78.31 48 LEU B C 1
ATOM 1456 O O . LEU B 1 48 ? -9.586 -8.523 -9.133 1 78.31 48 LEU B O 1
ATOM 1460 N N . LEU B 1 49 ? -9.258 -6.398 -8.664 1 81.88 49 LEU B N 1
ATOM 1461 C CA . LEU B 1 49 ? -8.438 -6.215 -9.852 1 81.88 49 LEU B CA 1
ATOM 1462 C C . LEU B 1 49 ? -7.188 -7.09 -9.789 1 81.88 49 LEU B C 1
ATOM 1464 O O . LEU B 1 49 ? -6.828 -7.734 -10.781 1 81.88 49 LEU B O 1
ATOM 1468 N N . ALA B 1 50 ? -6.551 -7.145 -8.688 1 85.94 50 ALA B N 1
ATOM 1469 C CA . ALA B 1 50 ? -5.367 -7.988 -8.516 1 85.94 50 ALA B CA 1
ATOM 1470 C C . ALA B 1 50 ? -5.707 -9.461 -8.719 1 85.94 50 ALA B C 1
ATOM 1472 O O . ALA B 1 50 ? -4.926 -10.203 -9.32 1 85.94 50 ALA B O 1
ATOM 1473 N N . ALA B 1 51 ? -6.875 -9.82 -8.25 1 80.75 51 ALA B N 1
ATOM 1474 C CA . ALA B 1 51 ? -7.305 -11.211 -8.406 1 80.75 51 ALA B CA 1
ATOM 1475 C C . ALA B 1 51 ? -7.523 -11.547 -9.883 1 80.75 51 ALA B C 1
ATOM 1477 O O . ALA B 1 51 ? -7.109 -12.617 -10.344 1 80.75 51 ALA B O 1
ATOM 1478 N N . VAL B 1 52 ? -8.203 -10.68 -10.547 1 82.25 52 VAL B N 1
ATOM 1479 C CA . VAL B 1 52 ? -8.477 -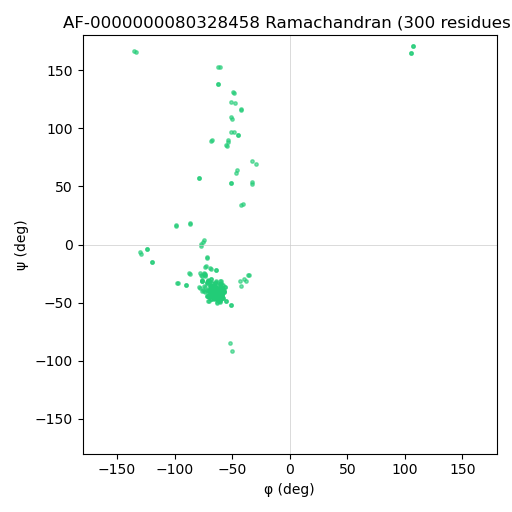10.891 -11.961 1 82.25 52 VAL B CA 1
ATOM 1480 C C . VAL B 1 52 ? -7.168 -10.93 -12.742 1 82.25 52 VAL B C 1
ATOM 1482 O O . VAL B 1 52 ? -6.969 -11.797 -13.594 1 82.25 52 VAL B O 1
ATOM 1485 N N . VAL B 1 53 ? -6.305 -10.031 -12.445 1 86.19 53 VAL B N 1
ATOM 1486 C CA . VAL B 1 53 ? -5.008 -9.969 -13.117 1 86.19 53 VAL B CA 1
ATOM 1487 C C . VAL B 1 53 ? -4.207 -11.227 -12.805 1 86.19 53 VAL B C 1
ATOM 1489 O O . VAL B 1 53 ? -3.533 -11.773 -13.68 1 86.19 53 VAL B O 1
ATOM 1492 N N . SER B 1 54 ? -4.301 -11.641 -11.602 1 87.56 54 SER B N 1
ATOM 1493 C CA . SER B 1 54 ? -3.625 -12.875 -11.195 1 87.56 54 SER B CA 1
ATOM 1494 C C . SER B 1 54 ? -4.133 -14.07 -12 1 87.56 54 SER B C 1
ATOM 1496 O O . SER B 1 54 ? -3.352 -14.945 -12.375 1 87.56 54 SER B O 1
ATOM 1498 N N . ALA B 1 55 ? -5.434 -14.109 -12.273 1 85 55 ALA B N 1
ATOM 1499 C CA . ALA B 1 55 ? -6.031 -15.211 -13.031 1 85 55 ALA B CA 1
ATOM 1500 C C . ALA B 1 55 ? -5.617 -15.164 -14.492 1 85 55 ALA B C 1
ATOM 1502 O O . ALA B 1 55 ? -5.465 -16.203 -15.141 1 85 55 ALA B O 1
ATOM 1503 N N . LEU B 1 56 ? -5.402 -13.984 -14.961 1 82.94 56 LEU B N 1
ATOM 1504 C CA . LEU B 1 56 ? -5.125 -13.82 -16.391 1 82.94 56 LEU B CA 1
ATOM 1505 C C . LEU B 1 56 ? -3.627 -13.906 -16.656 1 82.94 56 LEU B C 1
ATOM 1507 O O . LEU B 1 56 ? -3.211 -14.461 -17.672 1 82.94 56 LEU B O 1
ATOM 1511 N N . PHE B 1 57 ? -2.785 -13.406 -15.727 1 88.19 57 PHE B N 1
ATOM 1512 C CA . PHE B 1 57 ? -1.368 -13.242 -16.031 1 88.19 57 PHE B CA 1
ATOM 1513 C C . PHE B 1 57 ? -0.51 -13.984 -15.016 1 88.19 57 PHE B C 1
ATOM 1515 O O . PHE B 1 57 ? 0.717 -14.008 -15.125 1 88.19 57 PHE B O 1
ATOM 1522 N N . GLY B 1 58 ? -1.175 -14.586 -13.977 1 87.62 58 GLY B N 1
ATOM 1523 C CA . GLY B 1 58 ? -0.442 -15.359 -12.984 1 87.62 58 GLY B CA 1
ATOM 1524 C C . GLY B 1 58 ? -0.296 -14.641 -11.656 1 87.62 58 GLY B C 1
ATOM 1525 O O . GLY B 1 58 ? -0.508 -13.43 -11.578 1 87.62 58 GLY B O 1
ATOM 1526 N N . PRO B 1 59 ? 0.059 -15.406 -10.688 1 87.44 59 PRO B N 1
ATOM 1527 C CA . PRO B 1 59 ? 0.126 -14.883 -9.32 1 87.44 59 PRO B CA 1
ATOM 1528 C C . PRO B 1 59 ? 1.18 -13.789 -9.156 1 87.44 59 PRO B C 1
ATOM 1530 O O . PRO B 1 59 ? 0.986 -12.852 -8.375 1 87.44 59 PRO B O 1
ATOM 1533 N N . PHE B 1 60 ? 2.209 -13.906 -9.867 1 89.19 60 PHE B N 1
ATOM 1534 C CA . PHE B 1 60 ? 3.262 -12.898 -9.781 1 89.19 60 PHE B CA 1
ATOM 1535 C C . PHE B 1 60 ? 2.742 -11.531 -10.211 1 89.19 60 PHE B C 1
ATOM 1537 O O . PHE B 1 60 ? 2.938 -10.539 -9.508 1 89.19 60 PHE B O 1
ATOM 1544 N N . VAL B 1 61 ? 2.061 -11.461 -11.32 1 90.12 61 VAL B N 1
ATOM 1545 C CA . VAL B 1 61 ? 1.536 -10.195 -11.836 1 90.12 61 VAL B CA 1
ATOM 1546 C C . VAL B 1 61 ? 0.437 -9.68 -10.914 1 90.12 61 VAL B C 1
ATOM 1548 O O . VAL B 1 61 ? 0.345 -8.477 -10.664 1 90.12 61 VAL B O 1
ATOM 1551 N N . GLY B 1 62 ? -0.386 -10.523 -10.422 1 91.5 62 GLY B N 1
ATOM 1552 C CA . GLY B 1 62 ? -1.375 -10.133 -9.438 1 91.5 62 GLY B CA 1
ATOM 1553 C C . GLY B 1 62 ? -0.762 -9.5 -8.195 1 91.5 62 GLY B C 1
ATOM 1554 O O . GLY B 1 62 ? -1.277 -8.5 -7.684 1 91.5 62 GLY B O 1
ATOM 1555 N N . GLY B 1 63 ? 0.346 -10.055 -7.73 1 92.06 63 GLY B N 1
ATOM 1556 C CA . GLY B 1 63 ? 1.059 -9.539 -6.57 1 92.06 63 GLY B CA 1
ATOM 1557 C C . GLY B 1 63 ? 1.552 -8.117 -6.754 1 92.06 63 GLY B C 1
ATOM 1558 O O . GLY B 1 63 ? 1.562 -7.332 -5.805 1 92.06 63 GLY B O 1
ATOM 1559 N N . VAL B 1 64 ? 1.915 -7.793 -7.945 1 93.81 64 VAL B N 1
ATOM 1560 C CA . VAL B 1 64 ? 2.348 -6.43 -8.25 1 93.81 64 VAL B CA 1
ATOM 1561 C C . VAL B 1 64 ? 1.213 -5.449 -7.961 1 93.81 64 VAL B C 1
ATOM 1563 O O . VAL B 1 64 ? 1.43 -4.402 -7.352 1 93.81 64 VAL B O 1
ATOM 1566 N N . PHE B 1 65 ? 0.012 -5.812 -8.398 1 92 65 PHE B N 1
ATOM 1567 C CA . PHE B 1 65 ? -1.143 -4.93 -8.281 1 92 65 PHE B CA 1
ATOM 1568 C C . PHE B 1 65 ? -1.624 -4.855 -6.836 1 92 65 PHE B C 1
ATOM 1570 O O . PHE B 1 65 ? -2.336 -3.92 -6.461 1 92 65 PHE B O 1
ATOM 1577 N N . LEU B 1 66 ? -1.244 -5.816 -6.02 1 89.44 66 LEU B N 1
ATOM 1578 C CA . LEU B 1 66 ? -1.58 -5.77 -4.598 1 89.44 66 LEU B CA 1
ATOM 1579 C C . LEU B 1 66 ? -0.913 -4.582 -3.92 1 89.44 66 LEU B C 1
ATOM 1581 O O . LEU B 1 66 ? -1.357 -4.137 -2.859 1 89.44 66 LEU B O 1
ATOM 1585 N N . ALA B 1 67 ? 0.115 -4.129 -4.535 1 92.81 67 ALA B N 1
ATOM 1586 C CA . ALA B 1 67 ? 0.831 -2.971 -4.004 1 92.81 67 ALA B CA 1
ATOM 1587 C C . ALA B 1 67 ? 0.416 -1.689 -4.719 1 92.81 67 ALA B C 1
ATOM 1589 O O . ALA B 1 67 ? 1.126 -0.683 -4.668 1 92.81 67 ALA B O 1
ATOM 1590 N N . PHE B 1 68 ? -0.711 -1.683 -5.441 1 92.12 68 PHE B N 1
ATOM 1591 C CA . PHE B 1 68 ? -1.269 -0.483 -6.055 1 92.12 68 PHE B CA 1
ATOM 1592 C C . PHE B 1 68 ? -1.652 0.539 -4.992 1 92.12 68 PHE B C 1
ATOM 1594 O O . PHE B 1 68 ? -2.188 0.178 -3.941 1 92.12 68 PHE B O 1
ATOM 1601 N N . PRO B 1 69 ? -1.377 1.791 -5.207 1 92.38 69 PRO B N 1
ATOM 1602 C CA . PRO B 1 69 ? -1.588 2.805 -4.168 1 92.38 69 PRO B CA 1
ATOM 1603 C C . PRO B 1 69 ? -3.051 3.223 -4.043 1 92.38 69 PRO B C 1
ATOM 1605 O O . PRO B 1 69 ? -3.354 4.418 -3.988 1 92.38 69 PRO B O 1
ATOM 1608 N N . ALA B 1 70 ? -3.953 2.35 -3.795 1 87.12 70 ALA B N 1
ATOM 1609 C CA . ALA B 1 70 ? -5.383 2.643 -3.762 1 87.12 70 ALA B CA 1
ATOM 1610 C C . ALA B 1 70 ? -5.742 3.486 -2.541 1 87.12 70 ALA B C 1
ATOM 1612 O O . ALA B 1 70 ? -6.387 4.527 -2.668 1 87.12 70 ALA B O 1
ATOM 1613 N N . ILE B 1 71 ? -5.273 3.064 -1.408 1 84.19 71 ILE B N 1
ATOM 1614 C CA . ILE B 1 71 ? -5.59 3.754 -0.162 1 84.19 71 ILE B CA 1
ATOM 1615 C C . ILE B 1 71 ? -4.934 5.133 -0.157 1 84.19 71 ILE B C 1
ATOM 1617 O O . ILE B 1 71 ? -5.555 6.121 0.247 1 84.19 71 ILE B O 1
ATOM 1621 N N . LEU B 1 72 ? -3.721 5.23 -0.601 1 90 72 LEU B N 1
ATOM 1622 C CA . LEU B 1 72 ? -3.014 6.504 -0.678 1 90 72 LEU B CA 1
ATOM 1623 C C . LEU B 1 72 ? -3.719 7.461 -1.636 1 90 72 LEU B C 1
ATOM 1625 O O . LEU B 1 72 ? -3.889 8.641 -1.327 1 90 72 LEU B O 1
ATOM 1629 N N . LEU B 1 73 ? -4.152 6.91 -2.791 1 89.75 73 LEU B N 1
ATOM 1630 C CA . LEU B 1 73 ? -4.855 7.723 -3.779 1 89.75 73 LEU B CA 1
ATOM 1631 C C . LEU B 1 73 ? -6.141 8.297 -3.193 1 89.75 73 LEU B C 1
ATOM 1633 O O . LEU B 1 73 ? -6.395 9.5 -3.309 1 89.75 73 LEU B O 1
ATOM 1637 N N . ALA B 1 74 ? -6.918 7.473 -2.578 1 85.19 74 ALA B N 1
ATOM 1638 C CA . ALA B 1 74 ? -8.188 7.906 -1.994 1 85.19 74 ALA B CA 1
ATOM 1639 C C . ALA B 1 74 ? -7.957 8.93 -0.883 1 85.19 74 ALA B C 1
ATOM 1641 O O . ALA B 1 74 ? -8.625 9.961 -0.836 1 85.19 74 ALA B O 1
ATOM 1642 N N . SER B 1 75 ? -7 8.68 -0.032 1 87.62 75 SER B N 1
ATOM 1643 C CA . SER B 1 75 ? -6.762 9.531 1.133 1 87.62 75 SER B CA 1
ATOM 1644 C C . SER B 1 75 ? -6.199 10.883 0.724 1 87.62 75 SER B C 1
ATOM 1646 O O . SER B 1 75 ? -6.656 11.922 1.203 1 87.62 75 SER B O 1
ATOM 1648 N N . LEU B 1 76 ? -5.246 10.852 -0.156 1 90.5 76 LEU B N 1
ATOM 1649 C CA . LEU B 1 76 ? -4.625 12.109 -0.554 1 90.5 76 LEU B CA 1
ATOM 1650 C C . LEU B 1 76 ? -5.605 12.977 -1.34 1 90.5 76 LEU B C 1
ATOM 1652 O O . LEU B 1 76 ? -5.57 14.211 -1.24 1 90.5 76 LEU B O 1
ATOM 1656 N N . THR B 1 77 ? -6.465 12.312 -2.16 1 88.12 77 THR B N 1
ATOM 1657 C CA . THR B 1 77 ? -7.492 13.062 -2.875 1 88.12 77 THR B CA 1
ATOM 1658 C C . THR B 1 77 ? -8.469 13.711 -1.896 1 88.12 77 THR B C 1
ATOM 1660 O O . THR B 1 77 ? -8.789 14.891 -2.029 1 88.12 77 THR B O 1
ATOM 1663 N N . LEU B 1 78 ? -8.898 12.953 -0.933 1 83.69 78 LEU B N 1
ATOM 1664 C CA . LEU B 1 78 ? -9.844 13.453 0.059 1 83.69 78 LEU B CA 1
ATOM 1665 C C . LEU B 1 78 ? -9.219 14.555 0.903 1 83.69 78 LEU B C 1
ATOM 1667 O O . LEU B 1 78 ? -9.852 15.578 1.162 1 83.69 78 LEU B O 1
ATOM 1671 N N . VAL B 1 79 ? -8.055 14.383 1.311 1 86.19 79 VAL B N 1
ATOM 1672 C CA . VAL B 1 79 ? -7.355 15.352 2.15 1 86.19 79 VAL B CA 1
ATOM 1673 C C . VAL B 1 79 ? -7.09 16.625 1.357 1 86.19 79 VAL B C 1
ATOM 1675 O O . VAL B 1 79 ? -7.254 17.734 1.878 1 86.19 79 VAL B O 1
ATOM 1678 N N . ALA B 1 80 ? -6.633 16.438 0.12 1 90.19 80 ALA B N 1
ATOM 1679 C CA . ALA B 1 80 ? -6.387 17.609 -0.723 1 90.19 80 ALA B CA 1
ATOM 1680 C C . ALA B 1 80 ? -7.66 18.438 -0.909 1 90.19 80 ALA B C 1
ATOM 1682 O O . ALA B 1 80 ? -7.617 19.672 -0.912 1 90.19 80 ALA B O 1
ATOM 1683 N N . GLU B 1 81 ? -8.773 17.781 -1.05 1 86.38 81 GLU B N 1
ATOM 1684 C CA . GLU B 1 81 ? -10.047 18.453 -1.285 1 86.38 81 GLU B CA 1
ATOM 1685 C C . GLU B 1 81 ? -10.609 19.047 0.007 1 86.38 81 GLU B C 1
ATOM 1687 O O . GLU B 1 81 ? -11.172 20.141 0.006 1 86.38 81 GLU B O 1
ATOM 1692 N N . GLU B 1 82 ? -10.445 18.375 1.049 1 84.5 82 GLU B N 1
ATOM 1693 C CA . GLU B 1 82 ? -11.141 18.75 2.277 1 84.5 82 GLU B CA 1
ATOM 1694 C C . G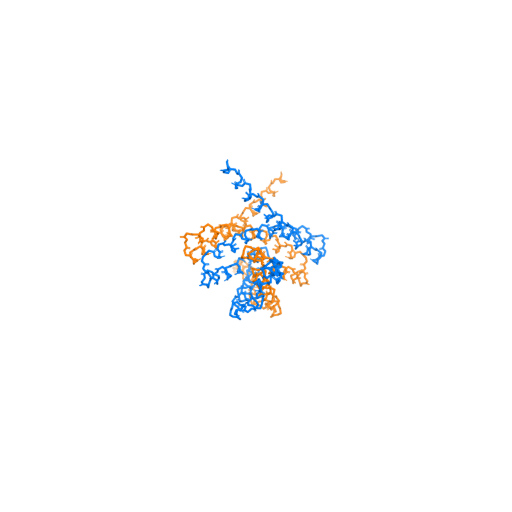LU B 1 82 ? -10.242 19.578 3.184 1 84.5 82 GLU B C 1
ATOM 1696 O O . GLU B 1 82 ? -10.727 20.469 3.902 1 84.5 82 GLU B O 1
ATOM 1701 N N . GLU B 1 83 ? -8.969 19.328 3.178 1 87.38 83 GLU B N 1
ATOM 1702 C CA . GLU B 1 83 ? -8.086 19.953 4.156 1 87.38 83 GLU B CA 1
ATOM 1703 C C . GLU B 1 83 ? -7.023 20.812 3.471 1 87.38 83 GLU B C 1
ATOM 1705 O O . GLU B 1 83 ? -6.328 21.594 4.125 1 87.38 83 GLU B O 1
ATOM 1710 N N . GLY B 1 84 ? -6.879 20.625 2.24 1 89.44 84 GLY B N 1
ATOM 1711 C CA . GLY B 1 84 ? -5.945 21.453 1.5 1 89.44 84 GLY B CA 1
ATOM 1712 C C . GLY B 1 84 ? -4.684 20.719 1.089 1 89.44 84 GLY B C 1
ATOM 1713 O O . GLY B 1 84 ? -4.43 19.609 1.552 1 89.44 84 GLY B O 1
ATOM 1714 N N . LEU B 1 85 ? -3.902 21.375 0.271 1 90.81 85 LEU B N 1
ATOM 1715 C CA . LEU B 1 85 ? -2.729 20.75 -0.336 1 90.81 85 LEU B CA 1
ATOM 1716 C C . LEU B 1 85 ? -1.593 20.641 0.674 1 90.81 85 LEU B C 1
ATOM 1718 O O . LEU B 1 85 ? -0.804 19.688 0.62 1 90.81 85 LEU B O 1
ATOM 1722 N N . THR B 1 86 ? -1.546 21.578 1.592 1 90.62 86 THR B N 1
ATOM 1723 C CA . THR B 1 86 ? -0.477 21.547 2.584 1 90.62 86 THR B CA 1
ATOM 1724 C C . THR B 1 86 ? -0.578 20.297 3.443 1 90.62 86 THR B C 1
ATOM 1726 O O . THR B 1 86 ? 0.42 19.609 3.662 1 90.62 86 THR B O 1
ATOM 1729 N N . ARG B 1 87 ? -1.753 20.016 3.873 1 91.25 87 ARG B N 1
ATOM 1730 C CA . ARG B 1 87 ? -1.969 18.812 4.668 1 91.25 87 ARG B CA 1
ATOM 1731 C C . ARG B 1 87 ? -1.722 17.562 3.84 1 91.25 87 ARG B C 1
ATOM 1733 O O . ARG B 1 87 ? -1.164 16.578 4.34 1 91.25 87 ARG B O 1
ATOM 1740 N N . ALA B 1 88 ? -2.111 17.547 2.602 1 94 88 ALA B N 1
ATOM 1741 C CA . ALA B 1 88 ? -1.896 16.406 1.708 1 94 88 ALA B CA 1
ATOM 1742 C C . ALA B 1 88 ? -0.407 16.141 1.509 1 94 88 ALA B C 1
ATOM 1744 O O . ALA B 1 88 ? 0.02 14.992 1.438 1 94 88 ALA B O 1
ATOM 1745 N N . VAL B 1 89 ? 0.338 17.219 1.436 1 94.31 89 VAL B N 1
ATOM 1746 C CA . VAL B 1 89 ? 1.781 17.094 1.269 1 94.31 89 VAL B CA 1
ATOM 1747 C C . VAL B 1 89 ? 2.385 16.438 2.51 1 94.31 89 VAL B C 1
ATOM 1749 O O . VAL B 1 89 ? 3.242 15.555 2.4 1 94.31 89 VAL B O 1
ATOM 1752 N N . ASP B 1 90 ? 1.93 16.828 3.617 1 92.62 90 ASP B N 1
ATOM 1753 C CA . ASP B 1 90 ? 2.424 16.234 4.855 1 92.62 90 ASP B CA 1
ATOM 1754 C C . ASP B 1 90 ? 2.084 14.75 4.926 1 92.62 90 ASP B C 1
ATOM 1756 O O . ASP B 1 90 ? 2.912 13.93 5.34 1 92.62 90 ASP B O 1
ATOM 1760 N N . ASP B 1 91 ? 0.864 14.398 4.555 1 92.5 91 ASP B N 1
ATOM 1761 C CA . ASP B 1 91 ? 0.466 13 4.473 1 92.5 91 ASP B CA 1
ATOM 1762 C C . ASP B 1 91 ? 1.365 12.227 3.51 1 92.5 91 ASP B C 1
ATOM 1764 O O . ASP B 1 91 ? 1.784 11.109 3.807 1 92.5 91 ASP B O 1
ATOM 1768 N N . ALA B 1 92 ? 1.588 12.828 2.379 1 95.25 92 ALA B N 1
ATOM 1769 C CA . ALA B 1 92 ? 2.41 12.188 1.356 1 95.25 92 ALA B CA 1
ATOM 1770 C C . ALA B 1 92 ? 3.836 11.977 1.853 1 95.25 92 ALA B C 1
ATOM 1772 O O . ALA B 1 92 ? 4.457 10.953 1.562 1 95.25 92 ALA B O 1
ATOM 1773 N N . ARG B 1 93 ? 4.348 12.93 2.541 1 94.19 93 ARG B N 1
ATOM 1774 C CA . ARG B 1 93 ? 5.691 12.797 3.102 1 94.19 93 ARG B CA 1
ATOM 1775 C C . ARG B 1 93 ? 5.77 11.625 4.074 1 94.19 93 ARG B C 1
ATOM 1777 O O . ARG B 1 93 ? 6.73 10.859 4.047 1 94.19 93 ARG B O 1
ATOM 1784 N N . GLY B 1 94 ? 4.777 11.531 4.898 1 94.5 94 GLY B N 1
ATOM 1785 C CA . GLY B 1 94 ? 4.711 10.367 5.777 1 94.5 94 GLY B CA 1
ATOM 1786 C C . GLY B 1 94 ? 4.609 9.055 5.023 1 94.5 94 GLY B C 1
ATOM 1787 O O . GLY B 1 94 ? 5.215 8.062 5.422 1 94.5 94 GLY B O 1
ATOM 1788 N N . ALA B 1 95 ? 3.838 9.078 3.973 1 95.56 95 ALA B N 1
ATOM 1789 C CA . ALA B 1 95 ? 3.641 7.883 3.16 1 95.56 95 ALA B CA 1
ATOM 1790 C C . ALA B 1 95 ? 4.965 7.387 2.582 1 95.56 95 ALA B C 1
ATOM 1792 O O . ALA B 1 95 ? 5.156 6.184 2.4 1 95.56 95 ALA B O 1
ATOM 1793 N N . VAL B 1 96 ? 5.938 8.25 2.283 1 95.94 96 VAL B N 1
ATOM 1794 C CA . VAL B 1 96 ? 7.234 7.84 1.758 1 95.94 96 VAL B CA 1
ATOM 1795 C C . VAL B 1 96 ? 7.922 6.902 2.746 1 95.94 96 VAL B C 1
ATOM 1797 O O . VAL B 1 96 ? 8.414 5.84 2.363 1 95.94 96 VAL B O 1
ATOM 1800 N N . LEU B 1 97 ? 7.902 7.27 3.971 1 95.12 97 LEU B N 1
ATOM 1801 C CA . LEU B 1 97 ? 8.516 6.434 4.992 1 95.12 97 LEU B CA 1
ATOM 1802 C C . LEU B 1 97 ? 7.789 5.098 5.113 1 95.12 97 LEU B C 1
ATOM 1804 O O . LEU B 1 97 ? 8.422 4.047 5.203 1 95.12 97 LEU B O 1
ATOM 1808 N N . GLY B 1 98 ? 6.465 5.195 5.113 1 96.31 98 GLY B N 1
ATOM 1809 C CA . GLY B 1 98 ? 5.672 3.979 5.191 1 96.31 98 GLY B CA 1
ATOM 1810 C C . GLY B 1 98 ? 5.898 3.045 4.016 1 96.31 98 GLY B C 1
ATOM 1811 O O . GLY B 1 98 ? 5.91 1.823 4.184 1 96.31 98 GLY B O 1
ATOM 1812 N N . THR B 1 99 ? 6.035 3.592 2.889 1 96.94 99 THR B N 1
ATOM 1813 C CA . THR B 1 99 ? 6.234 2.775 1.695 1 96.94 99 THR B CA 1
ATOM 1814 C C . THR B 1 99 ? 7.625 2.148 1.692 1 96.94 99 THR B C 1
ATOM 1816 O O . THR B 1 99 ? 7.809 1.036 1.193 1 96.94 99 THR B O 1
ATOM 1819 N N . LEU B 1 100 ? 8.656 2.838 2.238 1 96.12 100 LEU B N 1
ATOM 1820 C CA . LEU B 1 100 ? 9.961 2.213 2.422 1 96.12 100 LEU B CA 1
ATOM 1821 C C . LEU B 1 100 ? 9.859 0.989 3.326 1 96.12 100 LEU B C 1
ATOM 1823 O O . LEU B 1 100 ? 10.445 -0.055 3.035 1 96.12 100 LEU B O 1
ATOM 1827 N N . GLY B 1 101 ? 9.117 1.167 4.371 1 97.44 101 GLY B N 1
ATOM 1828 C CA . GLY B 1 101 ? 8.836 0.019 5.215 1 97.44 101 GLY B CA 1
ATOM 1829 C C . GLY B 1 101 ? 8.109 -1.096 4.488 1 97.44 101 GLY B C 1
ATOM 1830 O O . GLY B 1 101 ? 8.344 -2.275 4.75 1 97.44 101 GLY B O 1
ATOM 1831 N N . LEU B 1 102 ? 7.293 -0.748 3.588 1 97.44 102 LEU B N 1
ATOM 1832 C CA . LEU B 1 102 ? 6.5 -1.723 2.85 1 97.44 102 LEU B CA 1
ATOM 1833 C C . LEU B 1 102 ? 7.383 -2.559 1.931 1 97.44 102 LEU B C 1
ATOM 1835 O O . LEU B 1 102 ? 7.117 -3.744 1.716 1 97.44 102 LEU B O 1
ATOM 1839 N N . VAL B 1 103 ? 8.406 -1.98 1.36 1 96.5 103 VAL B N 1
ATOM 1840 C CA . VAL B 1 103 ? 9.367 -2.732 0.561 1 96.5 103 VAL B CA 1
ATOM 1841 C C . VAL B 1 103 ? 10.016 -3.816 1.418 1 96.5 103 VAL B C 1
ATOM 1843 O O . VAL B 1 103 ? 10.109 -4.973 1 1 96.5 103 VAL B O 1
ATOM 1846 N N . VAL B 1 104 ? 10.422 -3.387 2.588 1 97.62 104 VAL B N 1
ATOM 1847 C CA . VAL B 1 104 ? 11.055 -4.332 3.502 1 97.62 104 VAL B CA 1
ATOM 1848 C C . VAL B 1 104 ? 10.062 -5.426 3.885 1 97.62 104 VAL B C 1
ATOM 1850 O O . VAL B 1 104 ? 10.422 -6.605 3.951 1 97.62 104 VAL B O 1
ATOM 1853 N N . PHE B 1 105 ? 8.852 -5.062 4.172 1 97.88 105 PHE B N 1
ATOM 1854 C CA . PHE B 1 105 ? 7.797 -6.035 4.434 1 97.88 105 PHE B CA 1
ATOM 1855 C C . PHE B 1 105 ? 7.73 -7.074 3.322 1 97.88 105 PHE B C 1
ATOM 1857 O O . PHE B 1 105 ? 7.699 -8.281 3.59 1 97.88 105 PHE B O 1
ATOM 1864 N N . ALA B 1 106 ? 7.645 -6.641 2.098 1 97.19 106 ALA B N 1
ATOM 1865 C CA . ALA B 1 106 ? 7.473 -7.539 0.96 1 97.19 106 ALA B CA 1
ATOM 1866 C C . ALA B 1 106 ? 8.664 -8.484 0.822 1 97.19 106 ALA B C 1
ATOM 1868 O O . ALA B 1 106 ? 8.484 -9.68 0.578 1 97.19 106 ALA B O 1
ATOM 1869 N N . VAL B 1 107 ? 9.852 -7.977 0.983 1 96.88 107 VAL B N 1
ATOM 1870 C CA . VAL B 1 107 ? 11.062 -8.789 0.865 1 96.88 107 VAL B CA 1
ATOM 1871 C C . VAL B 1 107 ? 11.094 -9.828 1.979 1 96.88 107 VAL B C 1
ATOM 1873 O O . VAL B 1 107 ? 11.367 -11.008 1.726 1 96.88 107 VAL B O 1
ATOM 1876 N N . VAL B 1 108 ? 10.805 -9.422 3.189 1 97.5 108 VAL B N 1
ATOM 1877 C CA . VAL B 1 108 ? 10.797 -10.328 4.332 1 97.5 108 VAL B CA 1
ATOM 1878 C C . VAL B 1 108 ? 9.727 -11.398 4.137 1 97.5 108 VAL B C 1
ATOM 1880 O O . VAL B 1 108 ? 9.938 -12.57 4.465 1 97.5 108 VAL B O 1
ATOM 1883 N N . ALA B 1 109 ? 8.586 -10.992 3.631 1 97.31 109 ALA B N 1
ATOM 1884 C CA . ALA B 1 109 ? 7.516 -11.953 3.365 1 97.31 109 ALA B CA 1
ATOM 1885 C C . ALA B 1 109 ? 7.965 -13.016 2.365 1 97.31 109 ALA B C 1
ATOM 1887 O O . ALA B 1 109 ? 7.711 -14.203 2.559 1 97.31 109 ALA B O 1
ATOM 1888 N N . VAL B 1 110 ? 8.68 -12.609 1.328 1 95.81 110 VAL B N 1
ATOM 1889 C CA . VAL B 1 110 ? 9.156 -13.547 0.313 1 95.81 110 VAL B CA 1
ATOM 1890 C C . VAL B 1 110 ? 10.094 -14.57 0.95 1 95.81 110 VAL B C 1
ATOM 1892 O O . VAL B 1 110 ? 9.977 -15.766 0.702 1 95.81 110 VAL B O 1
ATOM 1895 N N . VAL B 1 111 ? 10.977 -14.062 1.728 1 95.69 111 VAL B N 1
ATOM 1896 C CA . VAL B 1 111 ? 12.016 -14.914 2.307 1 95.69 111 VAL B CA 1
ATOM 1897 C C . VAL B 1 111 ? 11.398 -15.859 3.336 1 95.69 111 VAL B C 1
ATOM 1899 O O . VAL B 1 111 ? 11.703 -17.047 3.35 1 95.69 111 VAL B O 1
ATOM 1902 N N . LEU B 1 112 ? 10.492 -15.344 4.121 1 95.56 112 LEU B N 1
ATOM 1903 C CA . LEU B 1 112 ? 10.016 -16.125 5.258 1 95.56 112 LEU B CA 1
ATOM 1904 C C . LEU B 1 112 ? 8.859 -17.031 4.844 1 95.56 112 LEU B C 1
ATOM 1906 O O . LEU B 1 112 ? 8.648 -18.094 5.441 1 95.56 112 LEU B O 1
ATOM 1910 N N . LEU B 1 113 ? 8.133 -16.688 3.834 1 94 113 LEU B N 1
ATOM 1911 C CA . LEU B 1 113 ? 7.023 -17.531 3.381 1 94 113 LEU B CA 1
ATOM 1912 C C . LEU B 1 113 ? 7.543 -18.828 2.775 1 94 113 LEU B C 1
ATOM 1914 O O . LEU B 1 113 ? 6.812 -19.812 2.705 1 94 113 LEU B O 1
ATOM 1918 N N . ARG B 1 114 ? 8.789 -18.812 2.369 1 90.69 114 ARG B N 1
ATOM 1919 C CA . ARG B 1 114 ? 9.383 -20 1.746 1 90.69 114 ARG B CA 1
ATOM 1920 C C . ARG B 1 114 ? 9.672 -21.078 2.781 1 90.69 114 ARG B C 1
ATOM 1922 O O . ARG B 1 114 ? 9.656 -22.266 2.465 1 90.69 114 ARG B O 1
ATOM 1929 N N . HIS B 1 115 ? 9.852 -20.609 3.992 1 90.06 115 HIS B N 1
ATOM 1930 C CA . HIS B 1 115 ? 10.398 -21.578 4.945 1 90.06 115 HIS B CA 1
ATOM 1931 C C . HIS B 1 115 ? 9.562 -21.609 6.223 1 90.06 115 HIS B C 1
ATOM 1933 O O . HIS B 1 115 ? 9.789 -22.469 7.09 1 90.06 115 HIS B O 1
ATOM 1939 N N . HIS B 1 116 ? 8.656 -20.734 6.309 1 90.81 116 HIS B N 1
ATOM 1940 C CA . HIS B 1 116 ? 7.938 -20.625 7.57 1 90.81 116 HIS B CA 1
ATOM 1941 C C . HIS B 1 116 ? 6.438 -20.5 7.34 1 90.81 116 HIS B C 1
ATOM 1943 O O . HIS B 1 116 ? 5.992 -20.312 6.203 1 90.81 116 HIS B O 1
ATOM 1949 N N . SER B 1 117 ? 5.695 -20.688 8.461 1 92.25 117 SER B N 1
ATOM 1950 C CA . SER B 1 117 ? 4.246 -20.516 8.383 1 92.25 117 SER B CA 1
ATOM 1951 C C . SER B 1 117 ? 3.881 -19.094 8 1 92.25 117 SER B C 1
ATOM 1953 O O . SER B 1 117 ? 4.66 -18.156 8.227 1 92.25 117 SER B O 1
ATOM 1955 N N . ALA B 1 118 ? 2.693 -19 7.359 1 91.88 118 ALA B N 1
ATOM 1956 C CA . ALA B 1 118 ? 2.23 -17.688 6.891 1 91.88 118 ALA B CA 1
ATOM 1957 C C . ALA B 1 118 ? 2.094 -16.703 8.047 1 91.88 118 ALA B C 1
ATOM 1959 O O . ALA B 1 118 ? 2.449 -15.531 7.914 1 91.88 118 ALA B O 1
ATOM 1960 N N . TRP B 1 119 ? 1.648 -17.125 9.219 1 91.75 119 TRP B N 1
ATOM 1961 C CA . TRP B 1 119 ? 1.426 -16.266 10.367 1 91.75 119 TRP B CA 1
ATOM 1962 C C . TRP B 1 119 ? 2.74 -15.672 10.875 1 91.75 119 TRP B C 1
ATOM 1964 O O . TRP B 1 119 ? 2.818 -14.484 11.195 1 91.75 119 TRP B O 1
ATOM 1974 N N . LEU B 1 120 ? 3.641 -16.531 10.922 1 94.06 120 LEU B N 1
ATOM 1975 C CA . LEU B 1 120 ? 4.945 -16.078 11.383 1 94.06 120 LEU B CA 1
ATOM 1976 C C . LEU B 1 120 ? 5.586 -15.141 10.367 1 94.06 120 LEU B C 1
ATOM 1978 O O . LEU B 1 120 ? 6.137 -14.094 10.727 1 94.06 120 LEU B O 1
ATOM 1982 N N . ALA B 1 121 ? 5.555 -15.547 9.133 1 96.56 121 ALA B N 1
ATOM 1983 C CA . ALA B 1 121 ? 6.164 -14.758 8.07 1 96.56 121 ALA B CA 1
ATOM 1984 C C . ALA B 1 121 ? 5.547 -13.359 7.996 1 96.56 121 ALA B C 1
ATOM 1986 O O . ALA B 1 121 ? 6.262 -12.359 7.977 1 96.56 121 ALA B O 1
ATOM 1987 N N . LEU B 1 122 ? 4.23 -13.336 8.07 1 96.25 122 LEU B N 1
ATOM 1988 C CA . LEU B 1 122 ? 3.531 -12.062 7.93 1 96.25 122 LEU B CA 1
ATOM 1989 C C . LEU B 1 122 ? 3.645 -11.234 9.203 1 96.25 122 LEU B C 1
ATOM 1991 O O . LEU B 1 122 ? 3.686 -10 9.148 1 96.25 122 LEU B O 1
ATOM 1995 N N . GLY B 1 123 ? 3.715 -11.891 10.305 1 96.69 123 GLY B N 1
ATOM 1996 C CA . GLY B 1 123 ? 3.965 -11.195 11.555 1 96.69 123 GLY B CA 1
ATOM 1997 C C . GLY B 1 123 ? 5.316 -10.508 11.594 1 96.69 123 GLY B C 1
ATOM 1998 O O . GLY B 1 123 ? 5.41 -9.32 11.938 1 96.69 123 GLY B O 1
ATOM 1999 N N . VAL B 1 124 ? 6.324 -11.242 11.258 1 97 124 VAL B N 1
ATOM 2000 C CA . VAL B 1 124 ? 7.68 -10.703 11.25 1 97 124 VAL B CA 1
ATOM 2001 C C . VAL B 1 124 ? 7.801 -9.617 10.188 1 97 124 VAL B C 1
ATOM 2003 O O . VAL B 1 124 ? 8.438 -8.586 10.422 1 97 124 VAL B O 1
ATOM 2006 N N . ALA B 1 125 ? 7.195 -9.859 9.039 1 97.94 125 ALA B N 1
ATOM 2007 C CA . ALA B 1 125 ? 7.211 -8.859 7.973 1 97.94 125 ALA B CA 1
ATOM 2008 C C . ALA B 1 125 ? 6.547 -7.562 8.422 1 97.94 125 ALA B C 1
ATOM 2010 O O . ALA B 1 125 ? 7.059 -6.469 8.164 1 97.94 125 ALA B O 1
ATOM 2011 N N . THR B 1 126 ? 5.457 -7.711 9.141 1 96.44 126 THR B N 1
ATOM 2012 C CA . THR B 1 126 ? 4.758 -6.539 9.664 1 96.44 126 THR B CA 1
ATOM 2013 C C . THR B 1 126 ? 5.625 -5.801 10.68 1 96.44 126 THR B C 1
ATOM 2015 O O . THR B 1 126 ? 5.703 -4.57 10.656 1 96.44 126 THR B O 1
ATOM 2018 N N . ALA B 1 127 ? 6.203 -6.516 11.578 1 97.12 127 ALA B N 1
ATOM 2019 C CA . ALA B 1 127 ? 7.105 -5.914 12.555 1 97.12 127 ALA B CA 1
ATOM 2020 C C . ALA B 1 127 ? 8.25 -5.176 11.859 1 97.12 127 ALA B C 1
ATOM 2022 O O . ALA B 1 127 ? 8.633 -4.082 12.281 1 97.12 127 ALA B O 1
ATOM 2023 N N . SER B 1 128 ? 8.773 -5.75 10.805 1 97.56 128 SER B N 1
ATOM 2024 C CA . SER B 1 128 ? 9.859 -5.125 10.062 1 97.56 128 SER B CA 1
ATOM 2025 C C . SER B 1 128 ? 9.406 -3.818 9.414 1 97.56 128 SER B C 1
ATOM 2027 O O . SER B 1 128 ? 10.172 -2.859 9.328 1 97.56 128 SER B O 1
ATOM 2029 N N . TRP B 1 129 ? 8.195 -3.852 8.891 1 96.88 129 TRP B N 1
ATOM 2030 C CA . TRP B 1 129 ? 7.605 -2.627 8.359 1 96.88 129 TRP B CA 1
ATOM 2031 C C . TRP B 1 129 ? 7.598 -1.523 9.414 1 96.88 129 TRP B C 1
ATOM 2033 O O . TRP B 1 129 ? 7.992 -0.388 9.133 1 96.88 129 TRP B O 1
ATOM 2043 N N . GLY B 1 130 ? 7.145 -1.822 10.617 1 95.69 130 GLY B N 1
ATOM 2044 C CA . GLY B 1 130 ? 7.113 -0.867 11.711 1 95.69 130 GLY B CA 1
ATOM 2045 C C . GLY B 1 130 ? 8.492 -0.347 12.086 1 95.69 130 GLY B C 1
ATOM 2046 O O . GLY B 1 130 ? 8.68 0.858 12.266 1 95.69 130 GLY B O 1
ATOM 2047 N N . VAL B 1 131 ? 9.406 -1.205 12.172 1 95.38 131 VAL B N 1
ATOM 2048 C CA . VAL B 1 131 ? 10.766 -0.855 12.586 1 95.38 131 VAL B CA 1
ATOM 2049 C C . VAL B 1 131 ? 11.391 0.084 11.562 1 95.38 131 VAL B C 1
ATOM 2051 O O . VAL B 1 131 ? 11.992 1.101 11.922 1 95.38 131 VAL B O 1
ATOM 2054 N N . VAL B 1 132 ? 11.219 -0.246 10.344 1 94.19 132 VAL B N 1
ATOM 2055 C CA . VAL B 1 132 ? 11.82 0.549 9.281 1 94.19 132 VAL B CA 1
ATOM 2056 C C . VAL B 1 132 ? 11.125 1.908 9.195 1 94.19 132 VAL B C 1
ATOM 2058 O O . VAL B 1 132 ? 11.789 2.938 9.023 1 94.19 132 VAL B O 1
ATOM 2061 N N . SER B 1 133 ? 9.797 1.898 9.258 1 92.75 133 SER B N 1
ATOM 2062 C CA . SER B 1 133 ? 9.062 3.156 9.211 1 92.75 133 SER B CA 1
ATOM 2063 C C . SER B 1 133 ? 9.445 4.062 10.375 1 92.75 133 SER B C 1
ATOM 2065 O O . SER B 1 133 ? 9.625 5.27 10.203 1 92.75 133 SER B O 1
ATOM 2067 N N . LEU B 1 134 ? 9.633 3.479 11.531 1 88.94 134 LEU B N 1
ATOM 2068 C 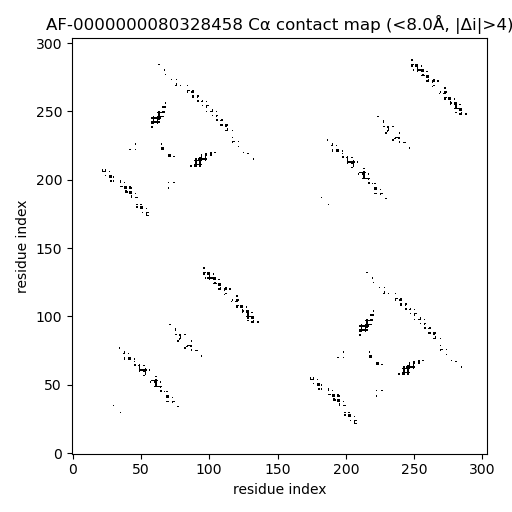CA . LEU B 1 134 ? 10.016 4.227 12.719 1 88.94 134 LEU B CA 1
ATOM 2069 C C . LEU B 1 134 ? 11.453 4.723 12.609 1 88.94 134 LEU B C 1
ATOM 2071 O O . LEU B 1 134 ? 11.766 5.844 13.023 1 88.94 134 LEU B O 1
ATOM 2075 N N . ALA B 1 135 ? 12.297 3.85 12.164 1 90.94 135 ALA B N 1
ATOM 2076 C CA . ALA B 1 135 ? 13.688 4.238 11.977 1 90.94 135 ALA B CA 1
ATOM 2077 C C . ALA B 1 135 ? 13.812 5.391 10.984 1 90.94 135 ALA B C 1
ATOM 2079 O O . ALA B 1 135 ? 14.57 6.336 11.211 1 90.94 135 ALA B O 1
ATOM 2080 N N . ALA B 1 136 ? 13.055 5.262 9.945 1 88.62 136 ALA B N 1
ATOM 2081 C CA . ALA B 1 136 ? 13.062 6.324 8.945 1 88.62 136 ALA B CA 1
ATOM 2082 C C . ALA B 1 136 ? 12.5 7.621 9.516 1 88.62 136 ALA B C 1
ATOM 2084 O O . ALA B 1 136 ? 12.992 8.711 9.211 1 88.62 136 ALA B O 1
ATOM 2085 N N . TYR B 1 137 ? 11.547 7.527 10.266 1 86.12 137 TYR B N 1
ATOM 2086 C CA . TYR B 1 137 ? 10.969 8.68 10.945 1 86.12 137 TYR B CA 1
ATOM 2087 C C . TYR B 1 137 ? 11.992 9.352 11.859 1 86.12 137 TYR B C 1
ATOM 2089 O O . TYR B 1 137 ? 12.109 10.578 11.875 1 86.12 137 TYR B O 1
ATOM 2097 N N . GLY B 1 138 ? 12.641 8.539 12.625 1 85.81 138 GLY B N 1
ATOM 2098 C CA . GLY B 1 138 ? 13.688 9.07 13.492 1 85.81 138 GLY B CA 1
ATOM 2099 C C . GLY B 1 138 ? 14.781 9.789 12.727 1 85.81 138 GLY B C 1
ATOM 2100 O O . GLY B 1 138 ? 15.266 10.836 13.164 1 85.81 138 GLY B O 1
ATOM 2101 N N . LEU B 1 139 ? 15.133 9.219 11.656 1 83.38 139 LEU B N 1
ATOM 2102 C CA . LEU B 1 139 ? 16.188 9.797 10.836 1 83.38 139 LEU B CA 1
ATOM 2103 C C . LEU B 1 139 ? 15.766 11.148 10.258 1 83.38 139 LEU B C 1
ATOM 2105 O O . LEU B 1 139 ? 16.578 12.07 10.164 1 83.38 139 LEU B O 1
ATOM 2109 N N . THR B 1 140 ? 14.508 11.297 9.867 1 80.56 140 THR B N 1
ATOM 2110 C CA . THR B 1 140 ? 14.023 12.555 9.312 1 80.56 140 THR B CA 1
ATOM 2111 C C . THR B 1 140 ? 13.922 13.617 10.398 1 80.56 140 THR B C 1
ATOM 2113 O O . THR B 1 140 ? 14.117 14.805 10.133 1 80.56 140 THR B O 1
ATOM 2116 N N . ARG B 1 141 ? 13.656 13.141 11.508 1 79.75 141 ARG B N 1
ATOM 2117 C CA . ARG B 1 141 ? 13.555 14.086 12.617 1 79.75 141 ARG B CA 1
ATOM 2118 C C . ARG B 1 141 ? 14.93 14.578 13.047 1 79.75 141 ARG B C 1
ATOM 2120 O O . ARG B 1 141 ? 15.094 15.742 13.43 1 79.75 141 ARG B O 1
ATOM 2127 N N . THR B 1 142 ? 15.836 13.703 12.961 1 74.88 142 THR B N 1
ATOM 2128 C CA . THR B 1 142 ? 17.188 14.07 13.359 1 74.88 142 THR B CA 1
ATOM 2129 C C . THR B 1 142 ? 17.844 14.93 12.281 1 74.88 142 THR B C 1
ATOM 2131 O O . THR B 1 142 ? 18.609 15.859 12.594 1 74.88 142 THR B O 1
ATOM 2134 N N . ALA B 1 143 ? 17.656 14.633 11.055 1 69 143 ALA B N 1
ATOM 2135 C CA . ALA B 1 143 ? 18.219 15.398 9.945 1 69 143 ALA B CA 1
ATOM 2136 C C . ALA B 1 143 ? 17.625 16.797 9.875 1 69 143 ALA B C 1
ATOM 2138 O O . ALA B 1 143 ? 18.281 17.734 9.438 1 69 143 ALA B O 1
ATOM 2139 N N . GLY B 1 144 ? 16.344 16.797 10.023 1 59 144 GLY B N 1
ATOM 2140 C CA . GLY B 1 144 ? 15.766 18.125 10.109 1 59 144 GLY B CA 1
ATOM 2141 C C . GLY B 1 144 ? 16.359 18.969 11.227 1 59 144 GLY B C 1
ATOM 2142 O O . GLY B 1 144 ? 16.453 20.188 11.102 1 59 144 GLY B O 1
ATOM 2143 N N . HIS B 1 145 ? 16.641 18.406 12.234 1 52.31 145 HIS B N 1
ATOM 2144 C CA . HIS B 1 145 ? 17.281 19.125 13.32 1 52.31 145 HIS B CA 1
ATOM 2145 C C . HIS B 1 145 ? 18.719 19.5 12.969 1 52.31 145 HIS B C 1
ATOM 2147 O O . HIS B 1 145 ? 19.25 20.5 13.469 1 52.31 145 HIS B O 1
ATOM 2153 N N . ARG B 1 146 ? 19.344 18.688 12.188 1 50.59 146 ARG B N 1
ATOM 2154 C CA . ARG B 1 146 ? 20.719 19 11.859 1 50.59 146 ARG B CA 1
ATOM 2155 C C . ARG B 1 146 ? 20.797 20.156 10.875 1 50.59 146 ARG B C 1
ATOM 2157 O O . ARG B 1 146 ? 21.844 20.812 10.75 1 50.59 146 ARG B O 1
ATOM 2164 N N . GLY B 1 147 ? 19.875 20.078 9.938 1 43.78 147 GLY B N 1
ATOM 2165 C CA . GLY B 1 147 ? 19.922 21.219 9.039 1 43.78 147 GLY B CA 1
ATOM 2166 C C . GLY B 1 147 ? 19.75 22.547 9.75 1 43.78 147 GLY B C 1
ATOM 2167 O O . GLY B 1 147 ? 20.016 23.609 9.18 1 43.78 147 GLY B O 1
ATOM 2168 N N . ALA B 1 148 ? 19 22.625 10.727 1 47.66 148 ALA B N 1
ATOM 2169 C CA . ALA B 1 148 ? 18.859 23.891 11.445 1 47.66 148 ALA B CA 1
ATOM 2170 C C . ALA B 1 148 ? 20.172 24.297 12.094 1 47.66 148 ALA B C 1
ATOM 2172 O O . ALA B 1 148 ? 20.406 25.484 12.359 1 47.66 148 ALA B O 1
ATOM 2173 N N . SER B 1 149 ? 20.859 23.359 12.453 1 45.62 149 SER B N 1
ATOM 2174 C CA . SER B 1 149 ? 22.062 23.812 13.133 1 45.62 149 SER B CA 1
ATOM 2175 C C . SER B 1 149 ? 23.109 24.297 12.141 1 45.62 149 SER B C 1
ATOM 2177 O O . SER B 1 149 ? 24.125 24.891 12.531 1 45.62 149 SER B O 1
ATOM 2179 N N . GLY B 1 150 ? 22.984 23.781 10.93 1 41.5 150 GLY B N 1
ATOM 2180 C CA . GLY B 1 150 ? 24.078 24.234 10.102 1 41.5 150 GLY B CA 1
ATOM 2181 C C . GLY B 1 150 ? 23.953 25.688 9.688 1 41.5 150 GLY B C 1
ATOM 2182 O O . GLY B 1 150 ? 24.797 26.203 8.953 1 41.5 150 GLY B O 1
ATOM 2183 N N . GLY B 1 151 ? 22.719 26.188 9.625 1 39.19 151 GLY B N 1
ATOM 2184 C CA . GLY B 1 151 ? 22.734 27.594 9.242 1 39.19 151 GLY B CA 1
ATOM 2185 C C . GLY B 1 151 ? 23.188 28.516 10.359 1 39.19 151 GLY B C 1
ATOM 2186 O O . GLY B 1 151 ? 23.016 29.734 10.281 1 39.19 151 GLY B O 1
ATOM 2187 N N . GLY B 1 152 ? 23.578 27.969 11.484 1 30.58 152 GLY B N 1
ATOM 2188 C CA . GLY B 1 152 ? 24.219 29 12.289 1 30.58 152 GLY B CA 1
ATOM 2189 C C . GLY B 1 152 ? 25.625 29.328 11.82 1 30.58 152 GLY B C 1
ATOM 2190 O O . GLY B 1 152 ? 26.266 28.531 11.125 1 30.58 152 GLY B O 1
#

Sequence (304 aa):
MSRTAKPPGEGGEGAEDADRVRVDWRAAARTPRRDLLLRFAFGAGVSLLAAVVSALFGPFVGGVFLAFPAILLASLTLVAEEEGLTRAVDDARGAVLGTLGLVVFAVVAVVLLRHHSAWLALGVATASWGVVSLAAYGLTRTAGHRGASGGGMSRTAKPPGEGGEGAEDADRVRVDWRAAARTPRRDLLLRFAFGAGVSLLAAVVSALFGPFVGGVFLAFPAILLASLTLVAEEEGLTRAVDDARGAVLGTLGLVVFAVVAVVLLRHHSAWLALGVATASWGVVSLAAYGLTRTAGHRGASGGG

Radius of gyration: 25.82 Å; Cα contacts (8 Å, |Δi|>4): 410; chains: 2; bounding box: 44×93×115 Å

Nearest PDB structures (foldseek):
  5gpn-assembly1_Ag  TM=3.856E-01  e=4.950E+00  Sus scrofa
  5gup-assembly1_V  TM=3.530E-01  e=4.449E+00  Sus scrofa
  5gpn-assembly1_Ag  TM=3.855E-01  e=4.902E+00  Sus scrofa
  5gup-assembly1_V  TM=3.855E-01  e=4.902E+00  Sus scrofa

pLDDT: mean 76.94, std 20.13, range [30.58, 98.0]

Secondary structure (DSSP, 8-state):
----------HHHHHHHHH-----HHHHHT--HHHHHHHHHHHHHHHHHHHHHHHHH-HHHHHHHHT--HHHHHHHHHHHHHT-HHHHHHHHHHHHHHHHHHHHHHHHHHHHHTTS-HHHHHHHHHHHHHHHHHHHHHHHHHHHHHHHHTT-/----------HHHHHHHHH-----HHHHHT--HHHHHHHHHHHHHHHHHHHHHHHHH-HHHHHHHHT--HHHHHHHHHHHHHT-HHHHHHHHHHHHHHHHHHHHHHHHHHHHHTTS-HHHHHHHHHHHHHHHHHHHHHHHHHHHHHHHHTT-

Foldseek 3Di:
DDPPPDPPPVPPVVVVVVPPVVVCVVVVVPPPPVLVVQLVCQLVVLLVVLVVCCVVPNNVSSVVSNPPCRNLVSVLVCCCVPVNNVVSVVVVVLVVLLVVLVVQLVVQLVVAVVPHDNVVSNVVSVVSSVVSSVVVVVVVVVVVVVVVVVVD/DDPPPDPPPVPPPVVVVVPPVVVCVVVVVPPPPVLVVQLVCQLVVLLVVLVVCCVVPNNVSSVVSNPPCRNLVSVLVCCCVPVNNVVSVVVVVLVVLLVVLVVQLVVQLVVAVVPHDNVVSNVVSVVSSVVSSVVVVVVVVVVVVVVVVVVD